Protein AF-A0AAD2CXH2-F1 (afdb_monomer)

Solvent-accessible surface area (backbone atoms only — not comparable to full-atom values): 15596 Å² total; per-residue (Å²): 134,89,80,90,80,93,87,84,90,85,92,81,93,78,91,75,91,73,92,70,92,71,84,73,77,78,73,70,81,70,73,89,67,61,40,82,38,56,30,35,89,41,87,88,40,70,71,40,73,61,42,70,45,84,50,98,94,41,78,39,42,31,52,58,51,52,74,41,92,40,72,35,43,69,86,52,33,59,59,47,21,52,47,20,37,73,51,21,41,17,74,57,70,79,74,64,102,57,74,29,48,32,26,73,88,68,56,80,74,57,85,87,34,54,27,35,33,82,95,39,44,33,72,56,50,37,53,52,32,42,67,47,55,70,92,49,26,70,58,38,16,56,43,58,11,38,54,26,69,32,90,45,78,83,60,89,86,61,49,61,45,47,58,93,70,40,47,70,44,33,46,47,74,43,80,40,100,83,77,44,80,42,26,36,38,55,49,31,49,50,28,59,69,38,75,73,94,61,26,41,67,56,46,23,72,72,40,21,83,78,39,30,45,76,58,75,74,75,70,78,76,75,82,76,70,83,64,89,77,79,92,78,88,73,88,83,89,84,88,87,92,85,84,87,85,90,85,132

Radius of gyration: 37.06 Å; Cα contacts (8 Å, |Δi|>4): 304; chains: 1; bounding box: 75×46×147 Å

Sequence (248 aa):
MMIAKQQTIVAALFATLFVAHASGNLLSAEPEGYIDCPLCANETFGVYTYGTFIADSGVVSCQEAFDTDIRLPPENCTAWQSRGEDVCRCAAEPPENHDCKLCDDGGSLPEGALAAIPGTFCAQLQVDATRDFQDRCPIWQQTMGNYCGCNNTYDASICRICTEGYKFDPAKVVDGLDNSTISCGRLEFSANLASGDFGCREYQFIFESQCCEKIEEALPDISGTTGASVMMIGSVVVAAFGVLNMLL

Secondary structure (DSSP, 8-state):
-----------------------------PPTT-EE--SSS-TTSPPPS--EEEETTEEEEHHHHHHS--EE-HHHHHHHHHHHHHHH-TT--PPPS----SSTT-PPPPTT-B-SSTT-BHHHHHHHHHHS-GGGHHHHIIIIIHHTT--PPPPTTS--SSPTTEEE-TT-EEE-TTS-EEEHHHHHHHHHH--SSS-HHHHHHHHHHHHEEE-------GGGG--------------------S--

Foldseek 3Di:
DDDDDDDDDDDDDDDDDDPDPDPPPPPPPPPPFKDFQALAPDPVADWDQFFWDQDPVGIHTLVRSRVDRDIDGPVCSVVSNVCSCLGGVNPDDPQDVFQLALAPVPDDQDPQQDQLAPPHRLVVLSVVLRVPGNVCSLLSNQQRSVSSVHPHDDDPLQQDLEDPQWDFRQNQWDQDPVRDIGGNSVLSSVLRVDDDPSHSVVSSVVCHVPGIDGPPPPPPPPVPPPPPDDPDDDDDDDDDDDDDDDDD

pLDDT: mean 74.65, std 18.32, range [34.97, 97.19]

Structure (mmCIF, N/CA/C/O backbone):
data_AF-A0AAD2CXH2-F1
#
_entry.id   AF-A0AAD2CXH2-F1
#
loop_
_atom_site.group_PDB
_atom_site.id
_atom_site.type_symbol
_atom_site.label_atom_id
_atom_site.label_alt_id
_atom_site.label_comp_id
_atom_site.label_asym_id
_atom_site.label_entity_id
_atom_site.label_seq_id
_atom_site.pdbx_PDB_ins_code
_atom_site.Cartn_x
_atom_site.Cartn_y
_atom_site.Cartn_z
_atom_site.occupancy
_atom_site.B_iso_or_equiv
_atom_site.auth_seq_id
_atom_site.auth_comp_id
_atom_site.auth_asym_id
_atom_site.auth_atom_id
_atom_site.pdbx_PDB_model_num
ATOM 1 N N . MET A 1 1 ? 2.274 -17.347 -92.533 1.00 37.25 1 MET A N 1
ATOM 2 C CA . MET A 1 1 ? 3.015 -17.419 -93.811 1.00 37.25 1 MET A CA 1
ATOM 3 C C . MET A 1 1 ? 4.341 -16.705 -93.563 1.00 37.25 1 MET A C 1
ATOM 5 O O . MET A 1 1 ? 4.297 -15.533 -93.232 1.00 37.25 1 MET A O 1
ATOM 9 N N . MET A 1 2 ? 5.401 -17.457 -93.227 1.00 34.97 2 MET A N 1
ATOM 10 C CA . MET A 1 2 ? 6.566 -17.714 -94.107 1.00 34.97 2 MET A CA 1
ATOM 11 C C . MET A 1 2 ? 7.238 -16.397 -94.566 1.00 34.97 2 MET A C 1
ATOM 13 O O . MET A 1 2 ? 6.550 -15.588 -95.162 1.00 34.97 2 MET A O 1
ATOM 17 N N . ILE A 1 3 ? 8.529 -16.084 -94.392 1.00 38.56 3 ILE A N 1
ATOM 18 C CA . ILE A 1 3 ? 9.772 -16.865 -94.246 1.00 38.56 3 ILE A CA 1
ATOM 19 C C . ILE A 1 3 ? 10.921 -15.858 -93.950 1.00 38.56 3 ILE A C 1
ATOM 21 O O . ILE A 1 3 ? 10.963 -14.831 -94.614 1.00 38.56 3 ILE A O 1
ATOM 25 N N . ALA A 1 4 ? 11.845 -16.227 -93.039 1.00 43.38 4 ALA A N 1
ATOM 26 C CA . ALA A 1 4 ? 13.320 -16.014 -93.018 1.00 43.38 4 ALA A CA 1
ATOM 27 C C . ALA A 1 4 ? 13.926 -14.583 -93.124 1.00 43.38 4 ALA A C 1
ATOM 29 O O . ALA A 1 4 ? 13.265 -13.655 -93.547 1.00 43.38 4 ALA A O 1
ATOM 30 N N . LYS A 1 5 ? 15.192 -14.267 -92.791 1.00 43.28 5 LYS A N 1
ATOM 31 C CA . LYS A 1 5 ? 16.490 -14.973 -92.620 1.00 43.28 5 LYS A CA 1
ATOM 32 C C . LYS A 1 5 ? 17.427 -13.933 -91.935 1.00 43.28 5 LYS A C 1
ATOM 34 O O . LYS A 1 5 ? 17.400 -12.780 -92.337 1.00 43.28 5 LYS A O 1
ATOM 39 N N . GLN A 1 6 ? 18.049 -14.181 -90.780 1.00 49.09 6 GLN A N 1
ATOM 40 C CA . GLN A 1 6 ? 19.412 -14.715 -90.571 1.00 49.09 6 GLN A CA 1
ATOM 41 C C . GLN A 1 6 ? 20.583 -13.885 -91.163 1.00 49.09 6 GLN A C 1
ATOM 43 O O . GLN A 1 6 ? 20.722 -13.841 -92.379 1.00 49.09 6 GLN A O 1
ATOM 48 N N . GLN A 1 7 ? 21.453 -13.337 -90.293 1.00 49.25 7 GLN A N 1
ATOM 49 C CA . GLN A 1 7 ? 22.935 -13.215 -90.389 1.00 49.25 7 GLN A CA 1
ATOM 50 C C . GLN A 1 7 ? 23.438 -12.555 -89.071 1.00 49.25 7 GLN A C 1
ATOM 52 O O . GLN A 1 7 ? 22.903 -11.513 -88.720 1.00 49.25 7 GLN A O 1
ATOM 57 N N . THR A 1 8 ? 24.270 -13.085 -88.158 1.00 43.94 8 THR A N 1
ATOM 58 C CA . THR A 1 8 ? 25.514 -13.897 -88.131 1.00 43.94 8 THR A CA 1
ATOM 59 C C . THR A 1 8 ? 26.791 -13.038 -87.939 1.00 43.94 8 THR A C 1
ATOM 61 O O . THR A 1 8 ? 27.295 -12.516 -88.921 1.00 43.94 8 THR A O 1
ATOM 64 N N . ILE A 1 9 ? 27.319 -13.034 -86.689 1.00 42.09 9 ILE A N 1
ATOM 65 C CA . ILE A 1 9 ? 28.748 -13.044 -86.226 1.00 42.09 9 ILE A CA 1
ATOM 66 C C . ILE A 1 9 ? 29.573 -11.744 -86.475 1.00 42.09 9 ILE A C 1
ATOM 68 O O . ILE A 1 9 ? 29.439 -11.131 -87.520 1.00 42.09 9 ILE A O 1
ATOM 72 N N . VAL A 1 10 ? 30.343 -11.163 -85.529 1.00 39.66 10 VAL A N 1
ATOM 73 C CA . VAL A 1 10 ? 31.718 -11.487 -85.033 1.00 39.66 10 VAL A CA 1
ATOM 74 C C . VAL A 1 10 ? 31.973 -10.629 -83.763 1.00 39.66 10 VAL A C 1
ATOM 76 O O . VAL A 1 10 ? 31.775 -9.422 -83.800 1.00 39.66 10 VAL A O 1
ATOM 79 N N . ALA A 1 11 ? 32.146 -11.203 -82.567 1.00 39.34 11 ALA A N 1
ATOM 80 C CA . ALA A 1 11 ? 33.406 -11.493 -81.847 1.00 39.34 11 ALA A CA 1
ATOM 81 C C . ALA A 1 11 ? 34.368 -10.308 -81.556 1.00 39.34 11 ALA A C 1
ATOM 83 O O . ALA A 1 11 ? 35.088 -9.854 -82.436 1.00 39.34 11 ALA A O 1
ATOM 84 N N . ALA A 1 12 ? 34.462 -9.922 -80.277 1.00 38.91 12 ALA A N 1
ATOM 85 C CA . ALA A 1 12 ? 35.676 -9.440 -79.593 1.00 38.91 12 ALA A CA 1
ATOM 86 C C . ALA A 1 12 ? 35.402 -9.533 -78.071 1.00 38.91 12 ALA A C 1
ATOM 88 O O . ALA A 1 12 ? 34.605 -8.769 -77.542 1.00 38.91 12 ALA A O 1
ATOM 89 N N . LEU A 1 13 ? 35.759 -10.615 -77.372 1.00 41.69 13 LEU A N 1
ATOM 90 C CA . LEU A 1 13 ? 37.071 -10.843 -76.749 1.00 41.69 13 LEU A CA 1
ATOM 91 C C . LEU A 1 13 ? 37.573 -9.623 -75.958 1.00 41.69 13 LEU A C 1
ATOM 93 O O . LEU A 1 13 ? 38.413 -8.877 -76.440 1.00 41.69 13 LEU A O 1
ATOM 97 N N . PHE A 1 14 ? 37.103 -9.476 -74.718 1.00 38.06 14 PHE A N 1
ATOM 98 C CA . PHE A 1 14 ? 37.946 -8.986 -73.630 1.00 38.06 14 PHE A CA 1
ATOM 99 C C . PHE A 1 14 ? 37.704 -9.842 -72.393 1.00 38.06 14 PHE A C 1
ATOM 101 O O . PHE A 1 14 ? 36.643 -9.828 -71.773 1.00 38.06 14 PHE A O 1
ATOM 108 N N . ALA A 1 15 ? 38.716 -10.649 -72.101 1.00 44.94 15 ALA A N 1
ATOM 109 C CA . ALA A 1 15 ? 38.884 -11.318 -70.836 1.00 44.94 15 ALA A CA 1
ATOM 110 C C . ALA A 1 15 ? 39.233 -10.268 -69.779 1.00 44.94 15 ALA A C 1
ATOM 112 O O . ALA A 1 15 ? 40.270 -9.618 -69.878 1.00 44.94 15 ALA A O 1
ATOM 113 N N . THR A 1 16 ? 38.413 -10.164 -68.741 1.00 43.72 16 THR A N 1
ATOM 114 C CA . THR A 1 16 ? 38.860 -9.675 -67.438 1.00 43.72 16 THR A CA 1
ATOM 115 C C . THR A 1 16 ? 38.224 -10.533 -66.361 1.00 43.72 16 THR A C 1
ATOM 117 O O . THR A 1 16 ? 37.057 -10.420 -66.003 1.00 43.72 16 THR A O 1
ATOM 120 N N . LEU A 1 17 ? 39.057 -11.450 -65.890 1.00 42.81 17 LEU A N 1
ATOM 121 C CA . LEU A 1 17 ? 38.901 -12.221 -64.679 1.00 42.81 17 LEU A CA 1
ATOM 122 C C . LEU A 1 17 ? 38.940 -11.241 -63.491 1.00 42.81 17 LEU A C 1
ATOM 124 O O . LEU A 1 17 ? 39.999 -10.708 -63.177 1.00 42.81 17 LEU A O 1
ATOM 128 N N . PHE A 1 18 ? 37.807 -11.003 -62.835 1.00 37.03 18 PHE A N 1
ATOM 129 C CA . PHE A 1 18 ? 37.776 -10.501 -61.461 1.00 37.03 18 PHE A CA 1
ATOM 130 C C . PHE A 1 18 ? 36.817 -11.374 -60.659 1.00 37.03 18 PHE A C 1
ATOM 132 O O . PHE A 1 18 ? 35.600 -11.219 -60.697 1.00 37.03 18 PHE A O 1
ATOM 139 N N . VAL A 1 19 ? 37.399 -12.330 -59.939 1.00 45.94 19 VAL A N 1
ATOM 140 C CA . VAL A 1 19 ? 36.751 -12.972 -58.801 1.00 45.94 19 VAL A CA 1
ATOM 141 C C . VAL A 1 19 ? 36.788 -11.949 -57.671 1.00 45.94 19 VAL A C 1
ATOM 143 O O . VAL A 1 19 ? 37.805 -11.795 -57.003 1.00 45.94 19 VAL A O 1
ATOM 146 N N . ALA A 1 20 ? 35.688 -11.229 -57.480 1.00 37.25 20 ALA A N 1
ATO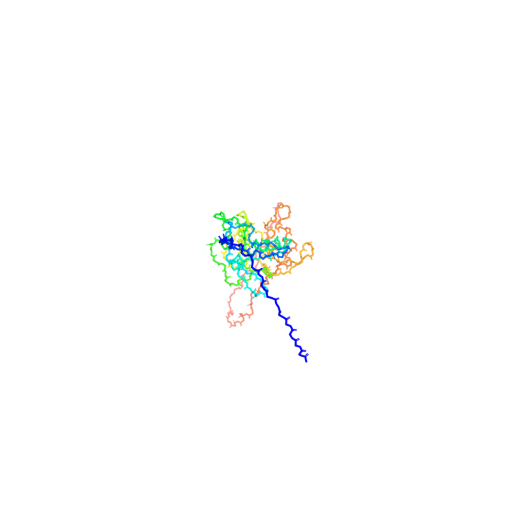M 147 C CA . ALA A 1 20 ? 35.405 -10.541 -56.231 1.00 37.25 20 ALA A CA 1
ATOM 148 C C . ALA A 1 20 ? 34.239 -11.276 -55.569 1.00 37.25 20 ALA A C 1
ATOM 150 O O . ALA A 1 20 ? 33.105 -11.224 -56.041 1.00 37.25 20 ALA A O 1
ATOM 151 N N . HIS A 1 21 ? 34.536 -11.993 -54.485 1.00 44.22 21 HIS A N 1
ATOM 152 C CA . HIS A 1 21 ? 33.530 -12.377 -53.503 1.00 44.22 21 HIS A CA 1
ATOM 153 C C . HIS A 1 21 ? 33.026 -11.088 -52.850 1.00 44.22 21 HIS A C 1
ATOM 155 O O . HIS A 1 21 ? 33.589 -10.619 -51.867 1.00 44.22 21 HIS A O 1
ATOM 161 N N . ALA A 1 22 ? 31.997 -10.486 -53.437 1.00 38.00 22 ALA A N 1
ATOM 162 C CA . ALA A 1 22 ? 31.179 -9.505 -52.755 1.00 38.00 22 ALA A CA 1
ATOM 163 C C . ALA A 1 22 ? 29.966 -10.254 -52.209 1.00 38.00 22 ALA A C 1
ATOM 165 O O . ALA A 1 22 ? 28.967 -10.450 -52.900 1.00 38.00 22 ALA A O 1
ATOM 166 N N . SER A 1 23 ? 30.088 -10.703 -50.961 1.00 48.16 23 SER A N 1
ATOM 167 C CA . SER A 1 23 ? 28.959 -10.987 -50.081 1.00 48.16 23 SER A CA 1
ATOM 168 C C . SER A 1 23 ? 28.195 -9.676 -49.903 1.00 48.16 23 SER A C 1
ATOM 170 O O . SER A 1 23 ? 28.420 -8.922 -48.960 1.00 48.16 23 SER A O 1
ATOM 172 N N . GLY A 1 24 ? 27.373 -9.342 -50.895 1.00 41.50 24 GLY A N 1
ATOM 173 C CA . GLY A 1 24 ? 26.447 -8.231 -50.829 1.00 41.50 24 GLY A CA 1
ATOM 174 C C . GLY A 1 24 ? 25.389 -8.583 -49.803 1.00 41.50 24 GLY A C 1
ATOM 175 O O . GLY A 1 24 ? 24.396 -9.225 -50.138 1.00 41.50 24 GLY A O 1
ATOM 176 N N . ASN A 1 25 ? 25.624 -8.177 -48.556 1.00 45.66 25 ASN A N 1
ATOM 177 C CA . ASN A 1 25 ? 24.559 -7.963 -47.595 1.00 45.66 25 ASN A CA 1
ATOM 178 C C . ASN A 1 25 ? 23.572 -6.999 -48.257 1.00 45.66 25 ASN A C 1
ATOM 180 O O . ASN A 1 25 ? 23.812 -5.793 -48.329 1.00 45.66 25 ASN A O 1
ATOM 184 N N . LEU A 1 26 ? 22.486 -7.554 -48.792 1.00 42.53 26 LEU A N 1
ATOM 185 C CA . LEU A 1 26 ? 21.241 -6.838 -49.011 1.00 42.53 26 LEU A CA 1
ATOM 186 C C . LEU A 1 26 ? 20.789 -6.358 -47.629 1.00 42.53 26 LEU A C 1
ATOM 188 O O . LEU A 1 26 ? 20.044 -7.043 -46.936 1.00 42.53 26 LEU A O 1
ATOM 192 N N . LEU A 1 27 ? 21.305 -5.201 -47.208 1.00 44.78 27 LEU A N 1
ATOM 193 C CA . LEU A 1 27 ? 20.676 -4.379 -46.187 1.00 44.78 27 LEU A CA 1
ATOM 194 C C . LEU A 1 27 ? 19.304 -4.032 -46.755 1.00 44.78 27 LEU A C 1
ATOM 196 O O . LEU A 1 27 ? 19.169 -3.156 -47.610 1.00 44.78 27 LEU A O 1
ATOM 200 N N . SER A 1 28 ? 18.311 -4.828 -46.359 1.00 55.59 28 SER A N 1
ATOM 201 C CA . SER A 1 28 ? 16.906 -4.506 -46.537 1.00 55.59 28 SER A CA 1
ATOM 202 C C . SER A 1 28 ? 16.727 -3.092 -46.008 1.00 55.59 28 SER A C 1
ATOM 204 O O . SER A 1 28 ? 17.017 -2.852 -44.839 1.00 55.59 28 SER A O 1
ATOM 206 N N . ALA A 1 29 ? 16.344 -2.158 -46.880 1.00 55.38 29 ALA A N 1
ATOM 207 C CA . ALA A 1 29 ? 16.046 -0.791 -46.486 1.00 55.38 29 ALA A CA 1
ATOM 208 C C . ALA A 1 29 ? 14.996 -0.855 -45.372 1.00 55.38 29 ALA A C 1
ATOM 210 O O . ALA A 1 29 ? 13.867 -1.293 -45.605 1.00 55.38 29 ALA A O 1
ATOM 211 N N . GLU A 1 30 ? 15.414 -0.539 -44.149 1.00 55.53 30 GLU A N 1
ATOM 212 C CA . GLU A 1 30 ? 14.524 -0.551 -43.002 1.00 55.53 30 GLU A CA 1
ATOM 213 C C . GLU A 1 30 ? 13.457 0.528 -43.208 1.00 55.53 30 GLU A C 1
ATOM 215 O O . GLU A 1 30 ? 13.776 1.613 -43.703 1.00 55.53 30 GLU A O 1
ATOM 220 N N . PRO A 1 31 ? 12.185 0.241 -42.893 1.00 59.09 31 PRO A N 1
ATOM 221 C CA . PRO A 1 31 ? 11.138 1.245 -42.971 1.00 59.09 31 PRO A CA 1
ATOM 222 C C . PRO A 1 31 ? 11.513 2.418 -42.059 1.00 59.09 31 PRO A C 1
ATOM 224 O O . PRO A 1 31 ? 11.653 2.253 -40.848 1.00 59.09 31 PRO A O 1
ATOM 227 N N . GLU A 1 32 ? 11.713 3.593 -42.660 1.00 65.38 32 GLU A N 1
ATOM 228 C CA . GLU A 1 32 ? 12.030 4.828 -41.945 1.00 65.38 32 GLU A CA 1
ATOM 229 C C . GLU A 1 32 ? 10.987 5.061 -40.838 1.00 65.38 32 GLU A C 1
ATOM 231 O O . GLU A 1 32 ? 9.797 5.195 -41.123 1.00 65.38 32 GLU A O 1
ATOM 236 N N . GLY A 1 33 ? 11.426 5.085 -39.573 1.00 79.69 33 GLY A N 1
ATOM 237 C CA . GLY A 1 33 ? 10.596 5.532 -38.447 1.00 79.69 33 GLY A CA 1
ATOM 238 C C . GLY A 1 33 ? 10.413 4.578 -37.263 1.00 79.69 33 GLY A C 1
ATOM 239 O O . GLY A 1 33 ? 9.696 4.952 -36.343 1.00 79.69 33 GLY A O 1
ATOM 240 N N . TYR A 1 34 ? 11.041 3.397 -37.232 1.00 83.31 34 TYR A N 1
ATOM 241 C CA . TYR A 1 34 ? 10.986 2.495 -36.067 1.00 83.31 34 TYR A CA 1
ATOM 242 C C . TYR A 1 34 ? 12.369 2.304 -35.446 1.00 83.31 34 TYR A C 1
ATOM 244 O O . TYR A 1 34 ? 13.341 2.044 -36.159 1.00 83.31 34 TYR A O 1
ATOM 252 N N . ILE A 1 35 ? 12.443 2.404 -34.120 1.00 83.62 35 ILE A N 1
ATOM 253 C CA . ILE A 1 35 ? 13.655 2.155 -33.333 1.00 83.62 35 ILE A CA 1
ATOM 254 C C . ILE A 1 35 ? 13.463 0.923 -32.450 1.00 83.62 35 ILE A C 1
ATOM 256 O O . ILE A 1 35 ? 12.334 0.576 -32.097 1.00 83.62 35 ILE A O 1
ATOM 260 N N . ASP A 1 36 ? 14.566 0.265 -32.111 1.00 86.00 36 ASP A N 1
ATOM 261 C CA . ASP A 1 36 ? 14.560 -0.825 -31.139 1.00 86.00 36 ASP A CA 1
ATOM 262 C C . ASP A 1 36 ? 14.345 -0.235 -29.741 1.00 86.00 36 ASP A C 1
ATOM 264 O O . ASP A 1 36 ? 15.022 0.712 -29.332 1.00 86.00 36 ASP A O 1
ATOM 268 N N . CYS A 1 37 ? 13.356 -0.769 -29.034 1.00 82.88 37 CYS A N 1
ATOM 269 C CA . CYS A 1 37 ? 12.884 -0.273 -27.751 1.00 82.88 37 CYS A CA 1
ATOM 270 C C . CYS A 1 37 ? 13.022 -1.374 -26.706 1.00 82.88 37 CYS A C 1
ATOM 272 O O . CYS A 1 37 ? 12.053 -2.105 -26.470 1.00 82.88 37 CYS A O 1
ATOM 274 N N . PRO A 1 38 ? 14.199 -1.509 -26.067 1.00 84.81 38 PRO A N 1
ATOM 275 C CA . PRO A 1 38 ? 14.347 -2.472 -24.991 1.00 84.81 38 PRO A CA 1
ATOM 276 C C . PRO A 1 38 ? 13.350 -2.130 -23.884 1.00 84.81 38 PRO A C 1
ATOM 278 O O . PRO A 1 38 ? 13.108 -0.952 -23.595 1.00 84.81 38 PRO A O 1
ATOM 281 N N . LEU A 1 39 ? 12.761 -3.164 -23.275 1.00 82.62 39 LEU A N 1
ATOM 282 C CA . LEU A 1 39 ? 11.801 -3.000 -22.181 1.00 82.62 39 LEU A CA 1
ATOM 283 C C . LEU A 1 39 ? 12.408 -2.192 -21.028 1.00 82.62 39 LEU A C 1
ATOM 285 O O . LEU A 1 39 ? 11.732 -1.361 -20.426 1.00 82.62 39 LEU A O 1
ATOM 289 N N . CYS A 1 40 ? 13.696 -2.407 -20.766 1.00 80.56 40 CYS A N 1
ATOM 290 C CA . CYS A 1 40 ? 14.469 -1.631 -19.816 1.00 80.56 40 CYS A CA 1
ATOM 291 C C . CYS A 1 40 ? 15.380 -0.659 -20.564 1.00 80.56 40 CYS A C 1
ATOM 293 O O . CYS A 1 40 ? 16.182 -1.078 -21.394 1.00 80.56 40 CYS A O 1
ATOM 295 N N . ALA A 1 41 ? 15.311 0.634 -20.237 1.00 68.50 41 ALA A N 1
ATOM 296 C CA . ALA A 1 41 ? 16.183 1.647 -20.838 1.00 68.50 41 ALA A CA 1
ATOM 297 C C . ALA A 1 41 ? 17.678 1.427 -20.518 1.00 68.50 41 ALA A C 1
ATOM 299 O O . ALA A 1 41 ? 18.545 2.001 -21.176 1.00 68.50 41 ALA A O 1
ATOM 300 N N . ASN A 1 42 ? 17.983 0.602 -19.512 1.00 66.88 42 ASN A N 1
ATOM 301 C CA . ASN A 1 42 ? 19.335 0.279 -19.094 1.00 66.88 42 ASN A CA 1
ATOM 302 C C . ASN A 1 42 ? 19.532 -1.244 -18.977 1.00 66.88 42 ASN A C 1
ATOM 304 O O . ASN A 1 42 ? 19.075 -1.872 -18.027 1.00 66.88 42 ASN A O 1
ATOM 308 N N . GLU A 1 43 ? 20.270 -1.815 -19.930 1.00 56.53 43 GLU A N 1
ATOM 309 C CA . GLU A 1 43 ? 20.579 -3.252 -20.032 1.00 56.53 43 GLU A CA 1
ATOM 310 C C . GLU A 1 43 ? 21.420 -3.802 -18.863 1.00 56.53 43 GLU A C 1
ATOM 312 O O . GLU A 1 43 ? 21.601 -5.012 -18.742 1.00 56.53 43 GLU A O 1
ATOM 317 N N . THR A 1 44 ? 21.960 -2.936 -17.995 1.00 50.59 44 THR A N 1
ATOM 318 C CA . THR A 1 44 ? 22.753 -3.367 -16.829 1.00 50.59 44 THR A CA 1
ATOM 319 C C . THR A 1 44 ? 21.910 -3.784 -15.625 1.00 50.59 44 THR A C 1
ATOM 321 O O . THR A 1 44 ? 22.444 -4.420 -14.714 1.00 50.59 44 THR A O 1
ATOM 324 N N . PHE A 1 45 ? 20.610 -3.478 -15.615 1.00 54.59 45 PHE A N 1
ATOM 325 C CA . PHE A 1 45 ? 19.704 -3.859 -14.534 1.00 54.59 45 PHE A CA 1
ATOM 326 C C . PHE A 1 45 ? 18.909 -5.110 -14.922 1.00 54.59 45 PHE A C 1
ATOM 328 O O . PHE A 1 45 ? 18.273 -5.167 -15.972 1.00 54.59 45 PHE A O 1
ATOM 335 N N . GLY A 1 46 ? 18.996 -6.150 -14.088 1.00 56.94 46 GLY A N 1
ATOM 336 C CA . GLY A 1 46 ? 18.334 -7.428 -14.340 1.00 56.94 46 GLY A CA 1
ATOM 337 C C . GLY A 1 46 ? 16.810 -7.307 -14.314 1.00 56.94 46 GLY A C 1
ATOM 338 O O . GLY A 1 46 ? 16.245 -6.549 -13.530 1.00 56.94 46 GLY A O 1
ATOM 339 N N . VAL A 1 47 ? 16.140 -8.096 -15.151 1.00 57.81 47 VAL A N 1
ATOM 340 C CA . VAL A 1 47 ? 14.678 -8.188 -15.175 1.00 57.81 47 VAL A CA 1
ATOM 341 C C . VAL A 1 47 ? 14.206 -8.954 -13.952 1.00 57.81 47 VAL A C 1
ATOM 343 O O . VAL A 1 47 ? 14.584 -10.109 -13.744 1.00 57.81 47 VAL A O 1
ATOM 346 N N . TYR A 1 48 ? 13.331 -8.350 -13.156 1.00 61.84 48 TYR A N 1
ATOM 347 C CA . TYR A 1 48 ? 12.619 -9.112 -12.144 1.00 61.84 48 TYR A CA 1
ATOM 348 C C . TYR A 1 48 ? 11.530 -9.941 -12.835 1.00 61.84 48 TYR A C 1
ATOM 350 O O . TYR A 1 48 ? 10.672 -9.413 -13.535 1.00 61.84 48 TYR A O 1
ATOM 358 N N . THR A 1 49 ? 11.531 -11.260 -12.623 1.00 60.34 49 THR A N 1
ATOM 359 C CA . THR A 1 49 ? 10.571 -12.206 -13.234 1.00 60.34 49 THR A CA 1
ATOM 360 C C . THR A 1 49 ? 9.121 -12.029 -12.770 1.00 60.34 49 THR A C 1
ATOM 362 O O . THR A 1 49 ? 8.241 -12.779 -13.191 1.00 60.34 49 THR A O 1
ATOM 365 N N . TYR A 1 50 ? 8.852 -11.070 -11.886 1.00 59.97 50 TYR A N 1
ATOM 366 C CA . TYR A 1 50 ? 7.526 -10.810 -11.347 1.00 59.97 50 TYR A CA 1
ATOM 367 C C . TYR A 1 50 ? 6.843 -9.720 -12.167 1.00 59.97 50 TYR A C 1
ATOM 369 O O . TYR A 1 50 ? 7.278 -8.576 -12.152 1.00 59.97 50 TYR A O 1
ATOM 377 N N . GLY A 1 51 ? 5.764 -10.086 -12.857 1.00 65.19 51 GLY A N 1
ATOM 378 C CA . GLY A 1 51 ? 4.978 -9.180 -13.690 1.00 65.19 51 GLY A CA 1
ATOM 379 C C . GLY A 1 51 ? 4.615 -9.828 -15.022 1.00 65.19 51 GLY A C 1
ATOM 380 O O . GLY A 1 51 ? 5.332 -10.695 -15.529 1.00 65.19 51 GLY A O 1
ATOM 381 N N . THR A 1 52 ? 3.467 -9.440 -15.574 1.00 76.06 52 THR A N 1
ATOM 382 C CA . THR A 1 52 ? 3.034 -9.895 -16.898 1.00 76.06 52 THR A CA 1
ATOM 383 C C . THR A 1 52 ? 2.470 -8.736 -17.710 1.00 76.06 52 THR A C 1
ATOM 385 O O . THR A 1 52 ? 1.814 -7.844 -17.171 1.00 76.06 52 THR A O 1
ATOM 388 N N . PHE A 1 53 ? 2.720 -8.750 -19.015 1.00 73.69 53 PHE A N 1
ATOM 389 C CA . PHE A 1 53 ? 2.144 -7.819 -19.973 1.00 73.69 53 PHE A CA 1
ATOM 390 C C . PHE A 1 53 ? 1.000 -8.477 -20.715 1.00 73.69 53 PHE A C 1
ATOM 392 O O . PHE A 1 53 ? 1.072 -9.648 -21.063 1.00 73.69 53 PHE A O 1
ATOM 399 N N . ILE A 1 54 ? -0.021 -7.689 -21.031 1.00 72.38 54 ILE A N 1
ATOM 400 C CA . ILE A 1 54 ? -1.009 -8.064 -22.038 1.00 72.38 54 ILE A CA 1
ATOM 401 C C . ILE A 1 54 ? -0.492 -7.53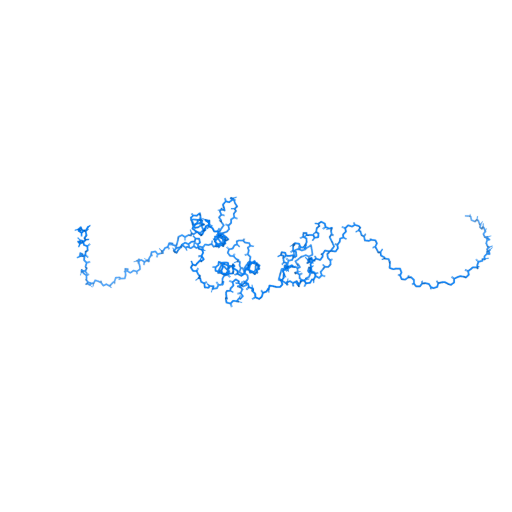2 -23.373 1.00 72.38 54 ILE A C 1
ATOM 403 O O . ILE A 1 54 ? -0.450 -6.316 -23.575 1.00 72.38 54 ILE A O 1
ATOM 407 N N . ALA A 1 55 ? -0.074 -8.446 -24.240 1.00 71.31 55 ALA A N 1
ATOM 408 C CA . ALA A 1 55 ? 0.278 -8.207 -25.630 1.00 71.31 55 ALA A CA 1
ATOM 409 C C . ALA A 1 55 ? -0.830 -8.745 -26.552 1.00 71.31 55 ALA A C 1
ATOM 411 O O . ALA A 1 55 ? -1.701 -9.507 -26.125 1.00 71.31 55 ALA A O 1
ATOM 412 N N . ASP A 1 56 ? -0.772 -8.401 -27.838 1.00 72.94 56 ASP A N 1
ATOM 413 C CA . ASP A 1 56 ? -1.723 -8.905 -28.842 1.00 72.94 56 ASP A CA 1
ATOM 414 C C . ASP A 1 56 ? -1.679 -10.440 -28.978 1.00 72.94 56 ASP A C 1
ATOM 416 O O . ASP A 1 56 ? -2.667 -11.071 -29.354 1.00 72.94 56 ASP A O 1
ATOM 420 N N . SER A 1 57 ? -0.539 -11.052 -28.639 1.00 75.94 57 SER A N 1
ATOM 421 C CA . SER A 1 57 ? -0.327 -12.503 -28.606 1.00 75.94 57 SER A CA 1
ATOM 422 C C . SER A 1 57 ? -0.823 -13.179 -27.321 1.00 75.94 57 SER A C 1
ATOM 424 O O . SER A 1 57 ? -0.841 -14.409 -27.256 1.00 75.94 57 SER A O 1
ATOM 426 N N . GLY A 1 58 ? -1.238 -12.408 -26.312 1.00 83.19 58 GLY A N 1
ATOM 427 C CA . GLY A 1 58 ? -1.671 -12.903 -25.009 1.00 83.19 58 GLY A CA 1
ATOM 428 C C . GLY A 1 58 ? -0.877 -12.307 -23.848 1.00 83.19 58 GLY A C 1
ATOM 429 O O . GLY A 1 58 ? -0.276 -11.241 -23.952 1.00 83.19 58 GLY A O 1
ATOM 430 N N . VAL A 1 59 ? -0.916 -12.992 -22.706 1.00 81.31 59 VAL A N 1
ATOM 431 C CA . VAL A 1 59 ? -0.190 -12.576 -21.504 1.00 81.31 59 VAL A CA 1
ATOM 432 C C . VAL A 1 59 ? 1.245 -13.103 -21.577 1.00 81.31 59 VAL A C 1
ATOM 434 O O . VAL A 1 59 ? 1.426 -14.312 -21.689 1.00 81.31 59 VAL A O 1
ATOM 437 N N . VAL A 1 60 ? 2.243 -12.221 -21.511 1.00 84.81 60 VAL A N 1
ATOM 438 C CA . VAL A 1 60 ? 3.678 -12.568 -21.538 1.00 84.81 60 VAL A CA 1
ATOM 439 C C . VAL A 1 60 ? 4.359 -12.150 -20.238 1.00 84.81 60 VAL A C 1
ATOM 441 O O . VAL A 1 60 ? 3.976 -11.150 -19.631 1.00 84.81 60 VAL A O 1
ATOM 444 N N . SER A 1 61 ? 5.353 -12.906 -19.783 1.00 84.00 61 SER A N 1
ATOM 445 C CA . SER A 1 61 ? 6.133 -12.565 -18.586 1.00 84.00 61 SER A CA 1
ATOM 446 C C . SER A 1 61 ? 7.084 -11.388 -18.825 1.00 84.00 61 SER A C 1
ATOM 448 O O . SER A 1 61 ? 7.427 -11.070 -19.963 1.00 84.00 61 SER A O 1
ATOM 450 N N . CYS A 1 62 ? 7.552 -10.754 -17.746 1.00 81.81 62 CYS A N 1
ATOM 451 C CA . CYS A 1 62 ? 8.596 -9.729 -17.824 1.00 81.81 62 CYS A CA 1
ATOM 452 C C . CYS A 1 62 ? 9.869 -10.211 -18.527 1.00 81.81 62 CYS A C 1
ATOM 454 O O . CYS A 1 62 ? 10.440 -9.472 -19.321 1.00 81.81 62 CYS A O 1
ATOM 456 N N . GLN A 1 63 ? 10.280 -11.457 -18.269 1.00 81.69 63 GLN A N 1
ATOM 457 C CA . GLN A 1 63 ? 11.454 -12.052 -18.904 1.00 81.69 63 GLN A CA 1
ATOM 458 C C . GLN A 1 63 ? 11.233 -12.234 -20.409 1.00 81.69 63 GLN A C 1
ATOM 460 O O . GLN A 1 63 ? 12.049 -11.784 -21.200 1.00 81.69 63 GLN A O 1
ATOM 465 N N . GLU A 1 64 ? 10.096 -12.806 -20.812 1.00 83.12 64 GLU A N 1
ATOM 466 C CA . GLU A 1 64 ? 9.766 -12.966 -22.234 1.00 83.12 64 GLU A CA 1
ATOM 467 C C . GLU A 1 64 ? 9.645 -11.616 -22.950 1.00 83.12 64 GLU A C 1
ATOM 469 O O . GLU A 1 64 ? 10.117 -11.476 -24.073 1.00 83.12 64 GLU A O 1
ATOM 474 N N . ALA A 1 65 ? 9.039 -10.610 -22.312 1.00 82.81 65 ALA A N 1
ATOM 475 C CA . ALA A 1 65 ? 8.912 -9.268 -22.876 1.00 82.81 65 ALA A CA 1
ATOM 476 C C . ALA A 1 65 ? 10.256 -8.534 -22.982 1.00 82.81 65 ALA A C 1
ATOM 478 O O . ALA A 1 65 ? 10.428 -7.727 -23.889 1.00 82.81 65 ALA A O 1
ATOM 479 N N . PHE A 1 66 ? 11.195 -8.808 -22.075 1.00 81.88 66 PHE A N 1
ATOM 480 C CA . PHE A 1 66 ? 12.556 -8.285 -22.149 1.00 81.88 66 PHE A CA 1
ATOM 481 C C . PHE A 1 66 ? 13.388 -8.981 -23.226 1.00 81.88 66 PHE A C 1
ATOM 483 O O . PHE A 1 66 ? 14.107 -8.314 -23.959 1.00 81.88 66 PHE A O 1
ATOM 490 N N . ASP A 1 67 ? 13.251 -10.303 -23.349 1.00 82.12 67 ASP A N 1
ATOM 491 C CA . ASP A 1 67 ? 13.940 -11.106 -24.365 1.00 82.12 67 ASP A CA 1
ATOM 492 C C . ASP A 1 67 ? 13.359 -10.890 -25.778 1.00 82.12 67 ASP A C 1
ATOM 494 O O . ASP A 1 67 ? 13.910 -11.379 -26.766 1.00 82.12 67 ASP A O 1
ATOM 498 N N . THR A 1 68 ? 12.229 -10.183 -25.889 1.00 83.69 68 THR A N 1
ATOM 499 C CA . THR A 1 68 ? 11.607 -9.846 -27.170 1.00 83.69 68 THR A CA 1
ATOM 500 C C . THR A 1 68 ? 12.134 -8.509 -27.684 1.00 83.69 68 THR A C 1
ATOM 502 O O . THR A 1 68 ? 11.859 -7.457 -27.107 1.00 83.69 68 THR A O 1
ATOM 505 N N . ASP A 1 69 ? 12.789 -8.534 -28.845 1.00 79.81 69 ASP A N 1
ATOM 506 C CA . ASP A 1 69 ? 13.161 -7.324 -29.581 1.00 79.81 69 ASP A CA 1
ATOM 507 C C . ASP A 1 69 ? 11.905 -6.613 -30.111 1.00 79.81 69 ASP A C 1
ATOM 509 O O . ASP A 1 69 ? 11.318 -6.991 -31.132 1.00 79.81 69 ASP A O 1
ATOM 513 N N . ILE A 1 70 ? 11.462 -5.576 -29.399 1.00 83.31 70 ILE A N 1
ATOM 514 C CA . ILE A 1 70 ? 10.295 -4.773 -29.770 1.00 83.31 70 ILE A CA 1
ATOM 515 C C . ILE A 1 70 ? 10.746 -3.516 -30.512 1.00 83.31 70 ILE A C 1
ATOM 517 O O . ILE A 1 70 ? 11.527 -2.714 -30.004 1.00 83.31 70 ILE A O 1
ATOM 521 N N . ARG A 1 71 ? 10.200 -3.321 -31.717 1.00 86.44 71 ARG A N 1
ATOM 522 C CA . ARG A 1 71 ? 10.438 -2.134 -32.547 1.00 86.44 71 ARG A CA 1
ATOM 523 C C . ARG A 1 71 ? 9.218 -1.230 -32.530 1.00 86.44 71 ARG A C 1
ATOM 525 O O . ARG A 1 71 ? 8.137 -1.648 -32.944 1.00 86.44 71 ARG A O 1
ATOM 532 N N . LEU A 1 72 ? 9.383 0.010 -32.079 1.00 85.12 72 LEU A N 1
ATOM 533 C CA . LEU A 1 72 ? 8.295 0.984 -31.947 1.00 85.12 72 LEU A CA 1
ATOM 534 C C . LEU A 1 72 ? 8.685 2.330 -32.571 1.00 85.12 72 LEU A C 1
ATOM 536 O O . LEU A 1 72 ? 9.874 2.614 -32.738 1.00 85.12 72 LEU A O 1
ATOM 540 N N . PRO A 1 73 ? 7.703 3.188 -32.900 1.00 87.94 73 PRO A N 1
ATOM 541 C CA . PRO A 1 73 ? 7.975 4.593 -33.164 1.00 87.94 73 PRO A CA 1
ATOM 542 C C . PRO A 1 73 ? 8.677 5.241 -31.955 1.00 87.94 73 PRO A C 1
ATOM 544 O O . PRO A 1 73 ? 8.331 4.899 -30.815 1.00 87.94 73 PRO A O 1
ATOM 547 N N . PRO A 1 74 ? 9.625 6.175 -32.158 1.00 82.75 74 PRO A N 1
ATOM 548 C CA . PRO A 1 74 ? 10.382 6.805 -31.076 1.00 82.75 74 PRO A CA 1
ATOM 549 C C . PRO A 1 74 ? 9.517 7.369 -29.942 1.00 82.75 74 PRO A C 1
ATOM 551 O O . PRO A 1 74 ? 9.846 7.208 -28.770 1.00 82.75 74 PRO A O 1
ATOM 554 N N . GLU A 1 75 ? 8.376 7.969 -30.275 1.00 80.06 75 GLU A N 1
ATOM 555 C CA . GLU A 1 75 ? 7.418 8.536 -29.323 1.00 80.06 75 GLU A CA 1
ATOM 556 C C . GLU A 1 75 ? 6.759 7.496 -28.402 1.00 80.06 75 GLU A C 1
ATOM 558 O O . GLU A 1 75 ? 6.352 7.827 -27.289 1.00 80.06 75 GLU A O 1
ATOM 563 N N . ASN A 1 76 ? 6.689 6.234 -28.828 1.00 82.44 76 ASN A N 1
ATOM 564 C CA . ASN A 1 76 ? 6.095 5.142 -28.056 1.00 82.44 76 ASN A CA 1
ATOM 565 C C . ASN A 1 76 ? 7.136 4.379 -27.228 1.00 82.44 76 ASN A C 1
ATOM 567 O O . ASN A 1 76 ? 6.773 3.647 -26.307 1.00 82.44 76 ASN A O 1
ATOM 571 N N . CYS A 1 77 ? 8.422 4.566 -27.530 1.00 80.38 77 CYS A N 1
ATOM 572 C CA . CYS A 1 77 ? 9.529 3.903 -26.851 1.00 80.38 77 CYS A CA 1
ATOM 573 C C . CYS A 1 77 ? 9.586 4.277 -25.365 1.00 80.38 77 CYS A C 1
ATOM 575 O O . CYS A 1 77 ? 9.700 3.410 -24.504 1.00 80.38 77 CYS A O 1
ATOM 577 N N . THR A 1 78 ? 9.406 5.565 -25.052 1.00 77.56 78 THR A N 1
ATOM 578 C CA . THR A 1 78 ? 9.380 6.056 -23.668 1.00 77.56 78 THR A CA 1
ATOM 579 C C . THR A 1 78 ? 8.219 5.457 -22.880 1.00 77.56 78 THR A C 1
ATOM 581 O O . THR A 1 78 ? 8.415 5.008 -21.760 1.00 77.56 78 THR A O 1
ATOM 584 N N . ALA A 1 79 ? 7.021 5.385 -23.467 1.00 77.38 79 ALA A N 1
ATOM 585 C CA . ALA A 1 79 ? 5.864 4.788 -22.800 1.00 77.38 79 ALA A CA 1
ATOM 586 C C . ALA A 1 79 ? 6.058 3.284 -22.544 1.00 77.38 79 ALA A C 1
ATOM 588 O O . ALA A 1 79 ? 5.655 2.774 -21.499 1.00 77.38 79 ALA A O 1
ATOM 589 N N . TRP A 1 80 ? 6.692 2.579 -23.485 1.00 82.94 80 TRP A N 1
ATOM 590 C CA . TRP A 1 80 ? 7.065 1.176 -23.321 1.00 82.94 80 TRP A CA 1
ATOM 591 C C . TRP A 1 80 ? 8.070 0.980 -22.181 1.00 82.94 80 TRP A C 1
ATOM 593 O O . TRP A 1 80 ? 7.849 0.141 -21.311 1.00 82.94 80 TRP A O 1
ATOM 603 N N . GLN A 1 81 ? 9.114 1.807 -22.134 1.00 78.88 81 GLN A N 1
ATOM 604 C CA . GLN A 1 81 ? 10.139 1.764 -21.092 1.00 78.88 81 GLN A CA 1
ATOM 605 C C . GLN A 1 81 ? 9.591 2.131 -19.715 1.00 78.88 81 GLN A C 1
ATOM 607 O O . GLN A 1 81 ? 9.852 1.406 -18.762 1.00 78.88 81 GLN A O 1
ATOM 612 N N . SER A 1 82 ? 8.749 3.164 -19.603 1.00 73.75 82 SER A N 1
ATOM 613 C CA . SER A 1 82 ? 8.059 3.483 -18.345 1.00 73.75 82 SER A CA 1
ATOM 614 C C . SER A 1 82 ? 7.203 2.313 -17.868 1.00 73.75 82 SER A C 1
ATOM 616 O O . SER A 1 82 ? 7.181 1.993 -16.687 1.00 73.75 82 SER A O 1
ATOM 618 N N . ARG A 1 83 ? 6.561 1.589 -18.792 1.00 77.06 83 ARG A N 1
ATOM 619 C CA . ARG A 1 83 ? 5.819 0.376 -18.442 1.00 77.06 83 ARG A CA 1
ATOM 620 C C . ARG A 1 83 ? 6.741 -0.760 -17.989 1.00 77.06 83 ARG A C 1
ATOM 622 O O . ARG A 1 83 ? 6.360 -1.515 -17.103 1.00 77.06 83 ARG A O 1
ATOM 629 N N . GLY A 1 84 ? 7.927 -0.901 -18.576 1.00 78.12 84 GLY A N 1
ATOM 630 C CA . GLY A 1 84 ? 8.953 -1.842 -18.119 1.00 78.12 84 GLY A CA 1
ATOM 631 C C . GLY A 1 84 ? 9.513 -1.491 -16.742 1.00 78.12 84 GLY A C 1
ATOM 632 O O . GLY A 1 84 ? 9.707 -2.374 -15.909 1.00 78.12 84 GLY A O 1
ATOM 633 N N . GLU A 1 85 ? 9.701 -0.208 -16.460 1.00 76.31 85 GLU A N 1
ATOM 634 C CA . GLU A 1 85 ? 10.064 0.299 -15.137 1.00 76.31 85 GLU A CA 1
ATOM 635 C C . GLU A 1 85 ? 8.963 0.011 -14.109 1.00 76.31 85 GLU A C 1
ATOM 637 O O . GLU A 1 85 ? 9.256 -0.530 -13.044 1.00 76.31 85 GLU A O 1
ATOM 642 N N . ASP A 1 86 ? 7.700 0.261 -14.456 1.00 72.56 86 ASP A N 1
ATOM 643 C CA . ASP A 1 86 ? 6.557 0.071 -13.561 1.00 72.56 86 ASP A CA 1
ATOM 644 C C . ASP A 1 86 ? 6.231 -1.409 -13.306 1.00 72.56 86 ASP A C 1
ATOM 646 O O . ASP A 1 86 ? 5.982 -1.818 -12.171 1.00 72.56 86 ASP A O 1
ATOM 650 N N . VAL A 1 87 ? 6.204 -2.223 -14.366 1.00 76.06 87 VAL A N 1
ATOM 651 C CA . VAL A 1 87 ? 5.743 -3.621 -14.310 1.00 76.06 87 VAL A CA 1
ATOM 652 C C . VAL A 1 87 ? 6.891 -4.578 -14.003 1.00 76.06 87 VAL A C 1
ATOM 654 O O . VAL A 1 87 ? 6.696 -5.525 -13.247 1.00 76.06 87 VAL A O 1
ATOM 657 N N . CYS A 1 88 ? 8.077 -4.337 -14.566 1.00 75.31 88 CYS A N 1
ATOM 658 C CA . CYS A 1 88 ? 9.215 -5.264 -14.512 1.00 75.31 88 CYS A CA 1
ATOM 659 C C . CYS A 1 88 ? 10.430 -4.726 -13.759 1.00 75.31 88 CYS A C 1
ATOM 661 O O . CYS A 1 88 ? 11.437 -5.426 -13.644 1.00 75.31 88 CYS A O 1
ATOM 663 N N . ARG A 1 89 ? 10.328 -3.507 -13.214 1.00 70.94 89 ARG A N 1
ATOM 664 C CA . ARG A 1 89 ? 11.350 -2.866 -12.377 1.00 70.94 89 ARG A CA 1
ATOM 665 C C . ARG A 1 89 ? 12.710 -2.704 -13.047 1.00 70.94 89 ARG A C 1
ATOM 667 O O . ARG A 1 89 ? 13.749 -2.792 -12.402 1.00 70.94 89 ARG A O 1
ATOM 674 N N . CYS A 1 90 ? 12.681 -2.392 -14.334 1.00 71.06 90 CYS A N 1
ATOM 675 C CA . CYS A 1 90 ? 13.835 -2.203 -15.206 1.00 71.06 90 CYS A CA 1
ATOM 676 C C . CYS A 1 90 ? 14.915 -1.194 -14.759 1.00 71.06 90 CYS A C 1
ATOM 678 O O . CYS A 1 90 ? 16.007 -1.203 -15.320 1.00 71.06 90 CYS A O 1
ATOM 680 N N . ALA A 1 91 ? 14.623 -0.302 -13.810 1.00 55.50 91 ALA A N 1
ATOM 681 C CA . ALA A 1 91 ? 15.523 0.777 -13.387 1.00 55.50 91 ALA A CA 1
ATOM 682 C C . ALA A 1 91 ? 15.764 0.823 -11.869 1.00 55.50 91 ALA A C 1
ATOM 684 O O . ALA A 1 91 ? 16.342 1.787 -11.368 1.00 55.50 91 ALA A O 1
ATOM 685 N N . ALA A 1 92 ? 15.321 -0.190 -11.118 1.00 56.84 92 ALA A N 1
ATOM 686 C CA . ALA A 1 92 ? 15.642 -0.253 -9.702 1.00 56.84 92 ALA A CA 1
ATOM 687 C C . ALA A 1 92 ? 17.107 -0.686 -9.554 1.00 56.84 92 ALA A C 1
ATOM 689 O O . ALA A 1 92 ? 17.460 -1.812 -9.915 1.00 56.84 92 ALA A O 1
ATOM 690 N N . GLU A 1 93 ? 17.959 0.196 -9.013 1.00 52.72 93 GLU A N 1
ATOM 691 C CA . GLU A 1 93 ? 19.204 -0.249 -8.382 1.00 52.72 93 GLU A CA 1
ATOM 692 C C . GLU A 1 93 ? 18.862 -1.455 -7.494 1.00 52.72 93 GLU A C 1
ATOM 694 O O . GLU A 1 93 ? 17.829 -1.406 -6.811 1.00 52.72 93 GLU A O 1
ATOM 699 N N . PRO A 1 94 ? 19.639 -2.560 -7.540 1.00 50.31 94 PRO A N 1
ATOM 700 C CA . PRO A 1 94 ? 19.360 -3.706 -6.686 1.00 50.31 94 PRO A CA 1
ATOM 701 C C . PRO A 1 94 ? 19.241 -3.157 -5.269 1.00 50.31 94 PRO A C 1
ATOM 703 O O . PRO A 1 94 ? 20.176 -2.468 -4.850 1.00 50.31 94 PRO A O 1
ATOM 706 N N . PRO A 1 95 ? 18.101 -3.362 -4.581 1.00 49.25 95 PRO A N 1
ATOM 707 C CA . PRO A 1 95 ? 17.890 -2.735 -3.295 1.00 49.25 95 PRO A CA 1
ATOM 708 C C . PRO A 1 95 ? 19.105 -3.076 -2.440 1.00 49.25 95 PRO A C 1
ATOM 710 O O . PRO A 1 95 ? 19.434 -4.253 -2.249 1.00 49.25 95 PRO A O 1
ATOM 713 N N . GLU A 1 96 ? 19.823 -2.047 -1.970 1.00 51.41 96 GLU A N 1
ATOM 714 C CA . GLU A 1 96 ? 20.728 -2.236 -0.840 1.00 51.41 96 GLU A CA 1
ATOM 715 C C . GLU A 1 96 ? 19.952 -3.011 0.223 1.00 51.41 96 GLU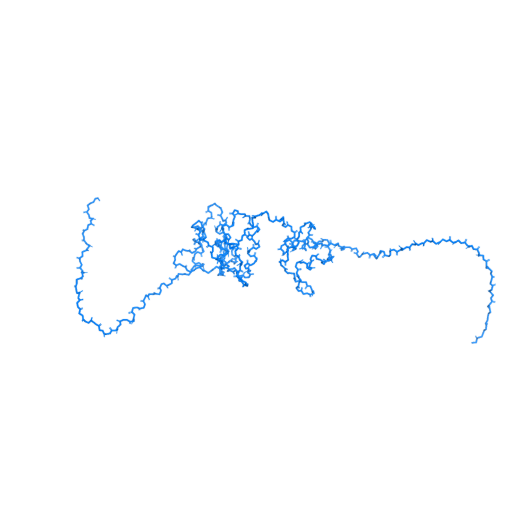 A C 1
ATOM 717 O O . GLU A 1 96 ? 18.741 -2.848 0.286 1.00 51.41 96 GLU A O 1
ATOM 722 N N . ASN A 1 97 ? 20.643 -3.866 0.985 1.00 48.91 97 ASN A N 1
ATOM 723 C CA . ASN A 1 97 ? 20.206 -4.964 1.875 1.00 48.91 97 ASN A CA 1
ATOM 724 C C . ASN A 1 97 ? 19.053 -4.656 2.876 1.00 48.91 97 ASN A C 1
ATOM 726 O O . ASN A 1 97 ? 19.125 -4.918 4.078 1.00 48.91 97 ASN A O 1
ATOM 730 N N . HIS A 1 98 ? 17.998 -4.036 2.391 1.00 57.47 98 HIS A N 1
ATOM 731 C CA . HIS A 1 98 ? 17.048 -3.161 3.056 1.00 57.47 98 HIS A CA 1
ATOM 732 C C . HIS A 1 98 ? 15.691 -3.337 2.363 1.00 57.47 98 HIS A C 1
ATOM 734 O O . HIS A 1 98 ? 14.958 -2.380 2.131 1.00 57.47 98 HIS A O 1
ATOM 740 N N . ASP A 1 99 ? 15.366 -4.590 2.038 1.00 74.81 99 ASP A N 1
ATOM 741 C CA . ASP A 1 99 ? 14.053 -4.989 1.555 1.00 74.81 99 ASP A CA 1
ATOM 742 C C . ASP A 1 99 ? 13.040 -4.748 2.669 1.00 74.81 99 ASP A C 1
ATOM 744 O O . ASP A 1 99 ? 12.890 -5.566 3.583 1.00 74.81 99 ASP A O 1
ATOM 748 N N . CYS A 1 100 ? 12.321 -3.629 2.600 1.00 84.62 100 CYS A N 1
ATOM 749 C CA . CYS A 1 100 ? 11.110 -3.527 3.383 1.00 84.62 100 CYS A CA 1
ATOM 750 C C . CYS A 1 100 ? 10.146 -4.625 2.924 1.00 84.62 100 CYS A C 1
ATOM 752 O O . CYS A 1 100 ? 9.692 -4.657 1.773 1.00 84.62 100 CYS A O 1
ATOM 754 N N . LYS A 1 101 ? 9.857 -5.553 3.833 1.00 89.38 101 LYS A N 1
ATOM 755 C CA . LYS A 1 101 ? 8.863 -6.606 3.655 1.00 89.38 101 LYS A CA 1
ATOM 756 C C . LYS A 1 101 ? 7.607 -6.257 4.414 1.00 89.38 101 LYS A C 1
ATOM 758 O O . LYS A 1 101 ? 7.692 -5.752 5.527 1.00 89.38 101 LYS A O 1
ATOM 763 N N . LEU A 1 102 ? 6.460 -6.559 3.816 1.00 91.38 102 LEU A N 1
ATOM 764 C CA . LEU A 1 102 ? 5.166 -6.374 4.453 1.00 91.38 102 LEU A CA 1
ATOM 765 C C . LEU A 1 102 ? 5.030 -7.229 5.706 1.00 91.38 102 LEU A C 1
ATOM 767 O O . LEU A 1 102 ? 4.433 -6.753 6.659 1.00 91.38 102 LEU A O 1
ATOM 771 N N . CYS A 1 103 ? 5.578 -8.445 5.724 1.00 91.44 103 CYS A N 1
ATOM 772 C CA . CYS A 1 103 ? 5.651 -9.249 6.940 1.00 91.44 103 CYS A CA 1
ATOM 773 C C . CYS A 1 103 ? 7.001 -9.008 7.638 1.00 91.44 103 CYS A C 1
ATOM 775 O O . CYS A 1 103 ? 8.060 -9.168 7.021 1.00 91.44 103 CYS A O 1
ATOM 777 N N . ASP A 1 104 ? 6.959 -8.583 8.902 1.00 89.25 104 ASP A N 1
ATOM 778 C CA . ASP A 1 104 ? 8.121 -8.180 9.707 1.00 89.25 104 ASP A CA 1
ATOM 779 C C . ASP A 1 104 ? 9.044 -9.358 10.064 1.00 89.25 104 ASP A C 1
ATOM 781 O O . ASP A 1 104 ? 10.262 -9.202 10.143 1.00 89.25 104 ASP A O 1
ATOM 785 N N . ASP A 1 105 ? 8.479 -10.559 10.163 1.00 86.50 105 ASP A N 1
ATOM 786 C CA . ASP A 1 105 ? 9.177 -11.836 10.308 1.00 86.50 105 ASP A CA 1
ATOM 787 C C . ASP A 1 105 ? 9.936 -12.274 9.039 1.00 86.50 105 ASP A C 1
ATOM 789 O O . ASP A 1 105 ? 10.651 -13.280 9.041 1.00 86.50 105 ASP A O 1
ATOM 793 N N . GLY A 1 106 ? 9.792 -11.522 7.943 1.00 83.69 106 GLY A N 1
ATOM 794 C CA . GLY A 1 106 ? 10.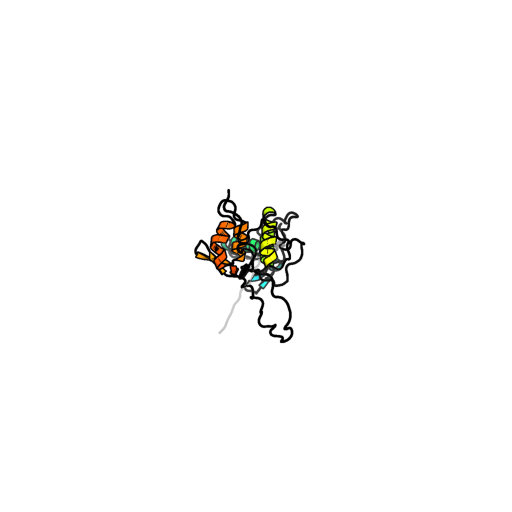350 -11.841 6.634 1.00 83.69 106 GLY A CA 1
ATOM 795 C C . GLY A 1 106 ? 9.620 -12.973 5.904 1.00 83.69 106 GLY A C 1
ATOM 796 O O . GLY A 1 106 ? 10.115 -13.425 4.862 1.00 83.69 106 GLY A O 1
ATOM 797 N N . GLY A 1 107 ? 8.477 -13.412 6.438 1.00 82.31 107 GLY A N 1
ATOM 798 C CA . GLY A 1 107 ? 7.594 -14.427 5.890 1.00 82.31 107 GLY A CA 1
ATOM 799 C C . GLY A 1 107 ? 7.003 -14.045 4.534 1.00 82.31 107 GLY A C 1
ATOM 800 O O . GLY A 1 107 ? 7.096 -12.911 4.063 1.00 82.31 107 GLY A O 1
ATOM 801 N N . SER A 1 108 ? 6.423 -15.040 3.864 1.00 82.00 108 SER A N 1
ATOM 802 C CA . SER A 1 108 ? 5.742 -14.826 2.585 1.00 82.00 108 SER A CA 1
ATOM 803 C C . SER A 1 108 ? 4.321 -14.332 2.815 1.00 82.00 108 SER A C 1
ATOM 805 O O . SER A 1 108 ? 3.642 -14.779 3.738 1.00 82.00 108 SER A O 1
ATOM 807 N N . LEU A 1 109 ? 3.858 -13.457 1.927 1.00 84.31 109 LEU A N 1
ATOM 808 C CA . LEU A 1 109 ? 2.454 -13.080 1.875 1.00 84.31 109 LEU A CA 1
ATOM 809 C C . LEU A 1 109 ? 1.574 -14.313 1.611 1.00 84.31 109 LEU A C 1
ATOM 811 O O . LEU A 1 109 ? 1.980 -15.181 0.831 1.00 84.31 109 LEU A O 1
ATOM 815 N N . PRO A 1 110 ? 0.365 -14.388 2.191 1.00 77.38 110 PRO A N 1
ATOM 816 C CA . PRO A 1 110 ? -0.584 -15.438 1.853 1.00 77.38 110 PRO A CA 1
ATOM 817 C C . PRO A 1 110 ? -0.908 -15.406 0.352 1.00 77.38 110 PRO A C 1
ATOM 819 O O . PRO A 1 110 ? -1.155 -14.345 -0.230 1.00 77.38 110 PRO A O 1
ATOM 822 N N . GLU A 1 111 ? -0.891 -16.572 -0.290 1.00 66.75 111 GLU A N 1
ATOM 823 C CA . GLU A 1 111 ? -1.105 -16.682 -1.733 1.00 66.75 111 GLU A CA 1
ATOM 824 C C . GLU A 1 111 ? -2.514 -16.201 -2.116 1.00 66.75 111 GLU A C 1
ATOM 826 O O . GLU A 1 111 ? -3.508 -16.575 -1.493 1.00 66.75 111 GLU A O 1
ATOM 831 N N . GLY A 1 112 ? -2.604 -15.337 -3.131 1.00 59.09 112 GLY A N 1
ATOM 832 C CA . GLY A 1 112 ? -3.881 -14.786 -3.593 1.00 59.09 112 GLY A CA 1
ATOM 833 C C . GLY A 1 112 ? -4.551 -13.802 -2.627 1.00 59.09 112 GLY A C 1
ATOM 834 O O . GLY A 1 112 ? -5.700 -13.430 -2.868 1.00 59.09 112 GLY A O 1
ATOM 835 N N . ALA A 1 113 ? -3.864 -13.355 -1.567 1.00 65.12 113 ALA A N 1
ATOM 836 C CA . ALA A 1 113 ? -4.385 -12.311 -0.695 1.00 65.12 113 ALA A CA 1
ATOM 837 C C . ALA A 1 113 ? -4.648 -11.035 -1.507 1.00 65.12 113 ALA A C 1
ATOM 839 O O . ALA A 1 113 ? -3.733 -10.376 -2.021 1.00 65.12 113 ALA A O 1
ATOM 840 N N . LEU A 1 114 ? -5.929 -10.693 -1.631 1.00 64.44 114 LEU A N 1
ATOM 841 C CA . LEU A 1 114 ? -6.317 -9.346 -2.002 1.00 64.44 114 LEU A CA 1
ATOM 842 C C . LEU A 1 114 ? -5.902 -8.448 -0.849 1.00 64.44 114 LEU A C 1
ATOM 844 O O . LEU A 1 114 ? -6.188 -8.749 0.312 1.00 64.44 114 LEU A O 1
ATOM 848 N N . ALA A 1 115 ? -5.227 -7.350 -1.172 1.00 63.75 115 ALA A N 1
ATOM 849 C CA . ALA A 1 115 ? -5.092 -6.310 -0.183 1.00 63.75 115 ALA A CA 1
ATOM 850 C C . ALA A 1 115 ? -6.497 -5.851 0.190 1.00 63.75 115 ALA A C 1
ATOM 852 O O . ALA A 1 115 ? -7.408 -5.844 -0.644 1.00 63.75 115 ALA A O 1
ATOM 853 N N . ALA A 1 116 ? -6.668 -5.367 1.411 1.00 69.00 116 ALA A N 1
ATOM 854 C CA . ALA A 1 116 ? -7.876 -4.646 1.769 1.00 69.00 116 ALA A CA 1
ATOM 855 C C . ALA A 1 116 ? -7.905 -3.239 1.121 1.00 69.00 116 ALA A C 1
ATOM 857 O O . ALA A 1 116 ? -8.299 -2.257 1.725 1.00 69.00 116 ALA A O 1
ATOM 858 N N . ILE A 1 117 ? -7.453 -3.128 -0.129 1.00 79.62 117 ILE A N 1
ATOM 859 C CA . ILE A 1 117 ? -7.641 -1.998 -1.029 1.00 79.62 117 ILE A CA 1
ATOM 860 C C . ILE A 1 117 ? -8.256 -2.589 -2.303 1.00 79.62 117 ILE A C 1
ATOM 862 O O . ILE A 1 117 ? -7.632 -3.456 -2.924 1.00 79.62 117 ILE A O 1
ATOM 866 N N . PRO A 1 118 ? -9.457 -2.153 -2.718 1.00 81.12 118 PRO A N 1
ATOM 867 C CA . PRO A 1 118 ? -10.121 -2.693 -3.897 1.00 81.12 118 PRO A CA 1
ATOM 868 C C . PRO A 1 118 ? -9.239 -2.634 -5.146 1.00 81.12 118 PRO A C 1
ATOM 870 O O . PRO A 1 118 ? -8.724 -1.578 -5.505 1.00 81.12 118 PRO A O 1
ATOM 873 N N . GLY A 1 119 ? -9.089 -3.778 -5.816 1.00 77.88 119 GLY A N 1
ATOM 874 C CA . GLY A 1 119 ? -8.308 -3.900 -7.049 1.00 77.88 119 GLY A CA 1
ATOM 875 C C . GLY A 1 119 ? -6.794 -4.032 -6.859 1.00 77.88 119 GLY A C 1
ATOM 876 O O . GLY A 1 119 ? -6.089 -4.168 -7.856 1.00 77.88 119 GLY A O 1
ATOM 877 N N . THR A 1 120 ? -6.290 -4.045 -5.621 1.00 81.88 120 THR A N 1
ATOM 878 C CA . THR A 1 120 ? -4.853 -4.168 -5.344 1.00 81.88 120 THR A CA 1
ATOM 879 C C . THR A 1 120 ? -4.518 -5.522 -4.722 1.00 81.88 120 THR A C 1
ATOM 881 O O . THR A 1 120 ? -5.157 -5.972 -3.773 1.00 81.88 120 THR A O 1
ATOM 884 N N . PHE A 1 121 ? -3.477 -6.177 -5.232 1.00 82.38 121 PHE A N 1
ATOM 885 C CA . PHE A 1 121 ? -2.961 -7.428 -4.674 1.00 82.38 121 PHE A CA 1
ATOM 886 C C . PHE A 1 121 ? -1.887 -7.158 -3.621 1.00 82.38 121 PHE A C 1
ATOM 888 O O . PHE A 1 121 ? -1.087 -6.236 -3.770 1.00 82.38 121 PHE A O 1
ATOM 895 N N . CYS A 1 122 ? -1.787 -8.008 -2.602 1.00 84.31 122 CYS A N 1
ATOM 896 C CA . CYS A 1 122 ? -0.735 -7.881 -1.592 1.00 84.31 122 CYS A CA 1
ATOM 897 C C . CYS A 1 122 ? 0.677 -7.974 -2.178 1.00 84.31 122 CYS A C 1
ATOM 899 O O . CYS A 1 122 ? 1.574 -7.264 -1.734 1.00 84.31 122 CYS A O 1
ATOM 901 N N . ALA A 1 123 ? 0.869 -8.776 -3.229 1.00 78.69 123 ALA A N 1
ATOM 902 C CA . ALA A 1 123 ? 2.134 -8.824 -3.959 1.00 78.69 123 ALA A CA 1
ATOM 903 C C . ALA A 1 123 ? 2.512 -7.456 -4.559 1.00 78.69 123 ALA A C 1
ATOM 905 O O . ALA A 1 123 ? 3.679 -7.077 -4.519 1.00 78.69 123 ALA A O 1
ATOM 906 N N . GLN A 1 124 ? 1.527 -6.691 -5.044 1.00 79.56 124 GLN A N 1
ATOM 907 C CA . GLN A 1 124 ? 1.745 -5.324 -5.520 1.00 79.56 124 GLN A CA 1
ATOM 908 C C . GLN A 1 124 ? 2.113 -4.385 -4.365 1.00 79.56 124 GLN A C 1
ATOM 910 O O . GLN A 1 124 ? 3.036 -3.593 -4.487 1.00 79.56 124 GLN A O 1
ATOM 915 N N . LEU A 1 125 ? 1.462 -4.509 -3.209 1.00 85.75 125 LEU A N 1
ATOM 916 C CA . LEU A 1 125 ? 1.826 -3.704 -2.040 1.00 85.75 125 LEU A CA 1
ATOM 917 C C . LEU A 1 125 ? 3.213 -4.049 -1.489 1.00 85.75 125 LEU A C 1
ATOM 919 O O . LEU A 1 125 ? 3.904 -3.167 -1.005 1.00 85.75 125 LEU A O 1
ATOM 923 N N . GLN A 1 126 ? 3.654 -5.303 -1.592 1.00 85.31 126 GLN A N 1
ATOM 924 C CA . GLN A 1 126 ? 5.030 -5.690 -1.275 1.00 85.31 126 GLN A CA 1
ATOM 925 C C . GLN A 1 126 ? 6.025 -5.045 -2.237 1.00 85.31 126 GLN A C 1
ATOM 927 O O . GLN A 1 126 ? 7.113 -4.660 -1.818 1.00 85.31 126 GLN A O 1
ATOM 932 N N . VAL A 1 127 ? 5.655 -4.892 -3.511 1.00 79.69 127 VAL A N 1
ATOM 933 C CA . VAL A 1 127 ? 6.451 -4.125 -4.475 1.00 79.69 127 VAL A CA 1
ATOM 934 C C . VAL A 1 127 ? 6.583 -2.672 -4.043 1.00 79.69 127 VAL A C 1
ATOM 936 O O . VAL A 1 127 ? 7.699 -2.159 -3.973 1.00 79.69 127 VAL A O 1
ATOM 939 N N . ASP A 1 128 ? 5.459 -2.039 -3.719 1.00 83.06 128 ASP A N 1
ATOM 940 C CA . ASP A 1 128 ? 5.425 -0.645 -3.291 1.00 83.06 128 ASP A CA 1
ATOM 941 C C . ASP A 1 128 ? 6.163 -0.428 -1.959 1.00 83.06 128 ASP A C 1
ATOM 943 O O . ASP A 1 128 ? 6.904 0.541 -1.830 1.00 83.06 128 ASP A O 1
ATOM 947 N N . ALA A 1 129 ? 6.035 -1.357 -1.008 1.00 87.00 129 ALA A N 1
ATOM 948 C CA . ALA A 1 129 ? 6.741 -1.320 0.269 1.00 87.00 129 ALA A CA 1
ATOM 949 C C . ALA A 1 129 ? 8.255 -1.406 0.091 1.00 87.00 129 ALA A C 1
ATOM 951 O O . ALA A 1 129 ? 8.979 -0.665 0.734 1.00 87.00 129 ALA A O 1
ATOM 952 N N . THR A 1 130 ? 8.746 -2.275 -0.796 1.00 81.44 130 THR A N 1
ATOM 953 C CA . THR A 1 130 ? 10.184 -2.359 -1.095 1.00 81.44 130 THR A CA 1
ATOM 954 C C . THR A 1 130 ? 10.702 -1.099 -1.798 1.00 81.44 130 THR A C 1
ATOM 956 O O . THR A 1 130 ? 11.873 -0.765 -1.650 1.00 81.44 130 THR A O 1
ATOM 959 N N . ARG A 1 131 ? 9.849 -0.394 -2.558 1.00 74.06 131 ARG A N 1
ATOM 960 C CA . ARG A 1 131 ? 10.199 0.882 -3.206 1.00 74.06 131 ARG A CA 1
ATOM 961 C C . ARG A 1 131 ? 10.293 2.026 -2.197 1.00 74.06 131 ARG A C 1
ATOM 963 O O . ARG A 1 131 ? 11.192 2.857 -2.295 1.00 74.06 131 ARG A O 1
ATOM 970 N N . ASP A 1 132 ? 9.341 2.106 -1.278 1.00 73.31 132 ASP A N 1
ATOM 971 C CA . ASP A 1 132 ? 9.336 3.124 -0.237 1.00 73.31 132 ASP A CA 1
ATOM 972 C C . ASP A 1 132 ? 10.442 2.793 0.783 1.00 73.31 132 ASP A C 1
ATOM 974 O O . ASP A 1 132 ? 10.424 1.751 1.429 1.00 73.31 132 ASP A O 1
ATOM 978 N N . PHE A 1 133 ? 11.440 3.673 0.892 1.00 67.31 133 PHE A N 1
ATOM 979 C CA . PHE A 1 133 ? 12.646 3.486 1.707 1.00 67.31 133 PHE A CA 1
ATOM 980 C C . PHE A 1 133 ? 12.384 3.052 3.173 1.00 67.31 133 PHE A C 1
ATOM 982 O O . PHE A 1 133 ? 11.279 3.151 3.713 1.00 67.31 133 PHE A O 1
ATOM 989 N N . GLN A 1 134 ? 13.446 2.588 3.854 1.00 68.00 134 GLN A N 1
ATOM 990 C CA . GLN A 1 134 ? 13.397 2.019 5.214 1.00 68.00 134 GLN A CA 1
ATOM 991 C C . GLN A 1 134 ? 12.647 2.853 6.256 1.00 68.00 134 GLN A C 1
ATOM 993 O O . GLN A 1 134 ? 12.049 2.279 7.168 1.00 68.00 134 GLN A O 1
ATOM 998 N N . ASP A 1 135 ? 12.682 4.180 6.150 1.00 80.94 135 ASP A N 1
ATOM 999 C CA . ASP A 1 135 ? 12.044 5.089 7.104 1.00 80.94 135 ASP A CA 1
ATOM 1000 C C . ASP A 1 135 ? 10.529 4.866 7.200 1.00 80.94 135 ASP A C 1
ATOM 1002 O O . ASP A 1 135 ? 9.926 5.131 8.240 1.00 80.94 135 ASP A O 1
ATOM 1006 N N . ARG A 1 136 ? 9.920 4.309 6.147 1.00 87.69 136 ARG A N 1
ATOM 1007 C CA . ARG A 1 136 ? 8.482 4.027 6.067 1.00 87.69 136 ARG A CA 1
ATOM 1008 C C . ARG A 1 136 ? 8.134 2.563 6.274 1.00 87.69 136 ARG A C 1
ATOM 1010 O O . ARG A 1 136 ? 6.951 2.223 6.299 1.00 87.69 136 ARG A O 1
ATOM 1017 N N . CYS A 1 137 ? 9.124 1.691 6.444 1.00 90.88 137 CYS A N 1
ATOM 1018 C CA . CYS A 1 137 ? 8.857 0.265 6.552 1.00 90.88 137 CYS A CA 1
ATOM 1019 C C . CYS A 1 137 ? 7.953 -0.117 7.736 1.00 90.88 137 CYS A C 1
ATOM 1021 O O . CYS A 1 137 ? 7.023 -0.902 7.532 1.00 90.88 137 CYS A O 1
ATOM 1023 N N . PRO A 1 138 ? 8.112 0.487 8.934 1.00 92.88 138 PRO A N 1
ATOM 1024 C CA . PRO A 1 138 ? 7.190 0.237 10.039 1.00 92.88 138 PRO A CA 1
ATOM 1025 C C . PRO A 1 138 ? 5.733 0.563 9.686 1.00 92.88 138 PRO A C 1
ATOM 1027 O O . PRO A 1 138 ? 4.827 -0.170 10.074 1.00 92.88 138 PRO A O 1
ATOM 1030 N N . ILE A 1 139 ? 5.500 1.617 8.896 1.00 93.94 139 ILE A N 1
ATOM 1031 C CA . ILE A 1 139 ? 4.157 2.005 8.449 1.00 93.94 139 ILE A CA 1
ATOM 1032 C C . ILE A 1 139 ? 3.596 0.941 7.506 1.00 93.94 139 ILE A C 1
ATOM 1034 O O . ILE A 1 139 ? 2.480 0.465 7.720 1.00 93.94 139 ILE A O 1
ATOM 1038 N N . TRP A 1 140 ? 4.369 0.530 6.497 1.00 94.19 140 TRP A N 1
ATOM 1039 C CA . TRP A 1 140 ? 3.980 -0.515 5.545 1.00 94.19 140 TRP A CA 1
ATOM 1040 C C . TRP A 1 140 ? 3.634 -1.834 6.233 1.00 94.19 140 TRP A C 1
ATOM 1042 O O . TRP A 1 140 ? 2.574 -2.403 5.972 1.00 94.19 140 TRP A O 1
ATOM 1052 N N . GLN A 1 141 ? 4.489 -2.293 7.145 1.00 93.88 141 GLN A N 1
ATOM 1053 C CA . GLN A 1 141 ? 4.276 -3.521 7.906 1.00 93.88 141 GLN A CA 1
ATOM 1054 C C . GLN A 1 141 ? 2.992 -3.437 8.735 1.00 93.88 141 GLN A C 1
ATOM 1056 O O . GLN A 1 141 ? 2.103 -4.284 8.637 1.00 93.88 141 GLN A O 1
ATOM 1061 N N . GLN A 1 142 ? 2.833 -2.382 9.522 1.00 93.44 142 GLN A N 1
ATOM 1062 C CA . GLN A 1 142 ? 1.763 -2.336 10.516 1.00 93.44 142 GLN A CA 1
ATOM 1063 C C . GLN A 1 142 ? 0.386 -1.956 9.960 1.00 93.44 142 GLN A C 1
ATOM 1065 O O . GLN A 1 142 ? -0.637 -2.192 10.621 1.00 93.44 142 GLN A O 1
ATOM 1070 N N . THR A 1 143 ? 0.342 -1.401 8.750 1.00 94.06 143 THR A N 1
ATOM 1071 C CA . THR A 1 143 ? -0.897 -1.136 8.012 1.00 94.06 143 THR A CA 1
ATOM 1072 C C . THR A 1 143 ? -1.115 -2.221 6.956 1.00 94.06 143 THR A C 1
ATOM 1074 O O . THR A 1 143 ? -1.758 -3.233 7.231 1.00 94.06 143 THR A O 1
ATOM 1077 N N . MET A 1 144 ? -0.521 -2.059 5.776 1.00 94.31 144 MET A N 1
ATOM 1078 C CA . MET A 1 144 ? -0.714 -2.911 4.607 1.00 94.31 144 MET A CA 1
ATOM 1079 C C . MET A 1 144 ? -0.312 -4.361 4.851 1.00 94.31 144 MET A C 1
ATOM 1081 O O . MET A 1 144 ? -1.025 -5.257 4.410 1.00 94.31 144 MET A O 1
ATOM 1085 N N . GLY A 1 145 ? 0.772 -4.610 5.588 1.00 94.19 145 GLY A N 1
ATOM 1086 C CA . GLY A 1 145 ? 1.181 -5.966 5.946 1.00 94.19 145 GLY A CA 1
ATOM 1087 C C . GLY A 1 145 ? 0.113 -6.695 6.752 1.00 94.19 145 GLY A C 1
ATOM 1088 O O . GLY A 1 145 ? -0.305 -7.789 6.375 1.00 94.19 145 GLY A O 1
ATOM 1089 N N . ASN A 1 146 ? -0.420 -6.049 7.788 1.00 93.19 146 ASN A N 1
ATOM 1090 C CA . ASN A 1 146 ? -1.512 -6.607 8.587 1.00 93.19 146 ASN A CA 1
ATOM 1091 C C . ASN A 1 146 ? -2.797 -6.809 7.768 1.00 93.19 146 ASN A C 1
ATOM 1093 O O . ASN A 1 146 ? -3.459 -7.836 7.902 1.00 93.19 146 ASN A O 1
ATOM 1097 N N . TYR A 1 147 ? -3.137 -5.883 6.865 1.00 93.12 147 TYR A N 1
ATOM 1098 C CA . TYR A 1 147 ? -4.288 -6.055 5.965 1.00 93.12 147 TYR A CA 1
ATOM 1099 C C . TYR A 1 147 ? -4.104 -7.197 4.966 1.00 93.12 147 TYR A C 1
ATOM 1101 O O . TYR A 1 147 ? -5.078 -7.786 4.506 1.00 93.12 147 TYR A O 1
ATOM 1109 N N . CYS A 1 148 ? -2.853 -7.503 4.641 1.00 92.44 148 CYS A N 1
ATOM 1110 C CA . CYS A 1 148 ? -2.459 -8.632 3.819 1.00 92.44 148 CYS A CA 1
ATOM 1111 C C . CYS A 1 148 ? -2.341 -9.948 4.597 1.00 92.44 148 CYS A C 1
ATOM 1113 O O . CYS A 1 148 ? -1.949 -10.958 4.017 1.00 92.44 148 CYS A O 1
ATOM 1115 N N . GLY A 1 149 ? -2.693 -9.959 5.886 1.00 91.94 149 GLY A N 1
ATOM 1116 C CA . GLY A 1 149 ? -2.681 -11.154 6.725 1.00 91.94 149 GLY A CA 1
ATOM 1117 C C . GLY A 1 149 ? -1.328 -11.479 7.358 1.00 91.94 149 GLY A C 1
ATOM 1118 O O . GLY A 1 149 ? -1.200 -12.550 7.951 1.00 91.94 149 GLY A O 1
ATOM 1119 N N . CYS A 1 150 ? -0.333 -10.590 7.268 1.00 92.06 150 CYS A N 1
ATOM 1120 C CA . CYS A 1 150 ? 0.851 -10.695 8.121 1.00 92.06 150 CYS A CA 1
ATOM 1121 C C . CYS A 1 150 ? 0.442 -10.489 9.589 1.00 92.06 150 CYS A C 1
ATOM 1123 O O . CYS A 1 150 ? -0.492 -9.744 9.885 1.00 92.06 150 CYS A O 1
ATOM 1125 N N . ASN A 1 151 ? 1.151 -11.133 10.515 1.00 92.50 151 ASN A N 1
ATOM 1126 C CA . ASN A 1 151 ? 0.928 -10.976 11.952 1.00 92.50 151 ASN A CA 1
ATOM 1127 C C . ASN A 1 151 ? 1.997 -10.057 12.555 1.00 92.50 151 ASN A C 1
ATOM 1129 O O . ASN A 1 151 ? 2.769 -10.480 13.416 1.00 92.50 151 ASN A O 1
ATOM 1133 N N . ASN A 1 152 ? 2.070 -8.824 12.053 1.00 92.81 152 ASN A N 1
ATOM 1134 C CA . ASN A 1 152 ? 3.117 -7.896 12.459 1.00 92.81 152 ASN A CA 1
ATOM 1135 C C . ASN A 1 152 ? 2.812 -7.311 13.830 1.00 92.81 152 ASN A C 1
ATOM 1137 O O . ASN A 1 152 ? 1.655 -7.049 14.181 1.00 92.81 152 ASN A O 1
ATOM 1141 N N . THR A 1 153 ? 3.865 -7.047 14.595 1.00 92.12 153 THR A N 1
ATOM 1142 C CA . THR A 1 153 ? 3.692 -6.452 15.922 1.00 92.12 153 THR A CA 1
ATOM 1143 C C . THR A 1 153 ? 3.182 -5.020 15.789 1.00 92.12 153 THR A C 1
ATOM 1145 O O . THR A 1 153 ? 3.716 -4.222 15.020 1.00 92.12 153 THR A O 1
ATOM 1148 N N . TYR A 1 154 ? 2.139 -4.687 16.546 1.00 86.81 154 TYR A N 1
ATOM 1149 C CA . TYR A 1 154 ? 1.583 -3.341 16.555 1.00 86.81 154 TYR A CA 1
ATOM 1150 C C . TYR A 1 154 ? 2.406 -2.398 17.440 1.00 86.81 154 TYR A C 1
ATOM 1152 O O . TYR A 1 154 ? 2.652 -2.683 18.612 1.00 86.81 154 TYR A O 1
ATOM 1160 N N . ASP A 1 155 ? 2.780 -1.255 16.880 1.00 89.06 155 ASP A N 1
ATOM 1161 C CA . ASP A 1 155 ? 3.340 -0.095 17.555 1.00 89.06 155 ASP A CA 1
ATOM 1162 C C . ASP A 1 155 ? 2.227 0.939 17.758 1.00 89.06 155 ASP A C 1
ATOM 1164 O O . ASP A 1 155 ? 1.513 1.322 16.831 1.00 89.06 155 ASP A O 1
ATOM 1168 N N . ALA A 1 156 ? 2.105 1.427 18.990 1.00 87.44 156 ALA A N 1
ATOM 1169 C CA . ALA A 1 156 ? 1.154 2.469 19.354 1.00 87.44 156 ALA A CA 1
ATOM 1170 C C . ALA A 1 156 ? 1.415 3.810 18.640 1.00 87.44 156 ALA A C 1
ATOM 1172 O O . ALA A 1 156 ? 0.561 4.693 18.691 1.00 87.44 156 ALA A O 1
ATOM 1173 N N . SER A 1 157 ? 2.578 3.978 18.000 1.00 89.31 157 SER A N 1
ATOM 1174 C CA . SER A 1 157 ? 2.899 5.148 17.179 1.00 89.31 157 SER A CA 1
ATOM 1175 C C . SER A 1 157 ? 2.137 5.195 15.847 1.00 89.31 157 SER A C 1
ATOM 1177 O O . SER A 1 157 ? 1.991 6.277 15.276 1.00 89.31 157 SER A O 1
ATOM 1179 N N . ILE A 1 158 ? 1.619 4.057 15.368 1.00 92.50 158 ILE A N 1
ATOM 1180 C CA . ILE A 1 158 ? 0.856 3.989 14.122 1.00 92.50 158 ILE A CA 1
ATOM 1181 C C . ILE A 1 158 ? -0.549 4.546 14.328 1.00 92.50 158 ILE A C 1
ATOM 1183 O O . ILE A 1 158 ? -1.299 4.149 15.218 1.00 92.50 158 ILE A O 1
ATOM 1187 N N . CYS A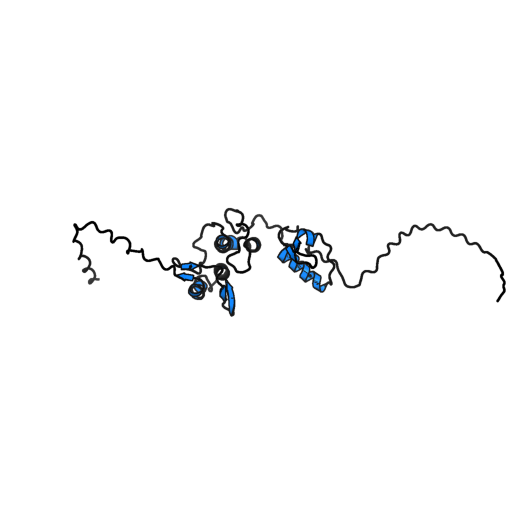 1 159 ? -0.926 5.464 13.449 1.00 93.81 159 CYS A N 1
ATOM 1188 C CA . CYS A 1 159 ? -2.272 5.978 13.360 1.00 93.81 159 CYS A CA 1
ATOM 1189 C C . CYS A 1 159 ? -3.255 4.876 12.963 1.00 93.81 159 CYS A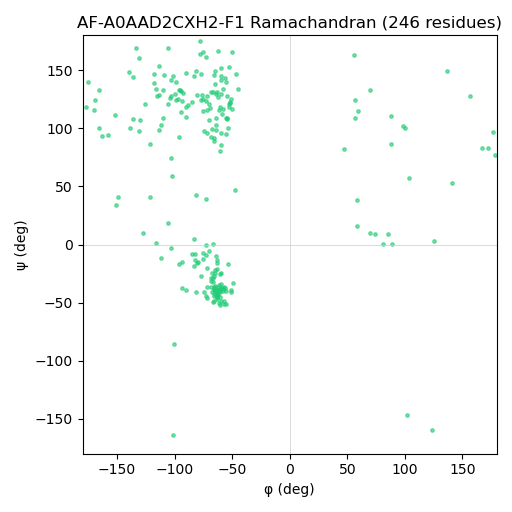 C 1
ATOM 1191 O O . CYS A 1 159 ? -3.069 4.211 11.940 1.00 93.81 159 CYS A O 1
ATOM 1193 N N . ARG A 1 160 ? -4.342 4.759 13.729 1.00 94.75 160 ARG A N 1
ATOM 1194 C CA . ARG A 1 160 ? -5.530 3.981 13.372 1.00 94.75 160 ARG A CA 1
ATOM 1195 C C . ARG A 1 160 ? -6.704 4.914 13.172 1.00 94.75 160 ARG A C 1
ATOM 1197 O O . ARG A 1 160 ? -6.981 5.726 14.050 1.00 94.75 160 ARG A O 1
ATOM 1204 N N . ILE A 1 161 ? -7.407 4.798 12.049 1.00 95.94 161 ILE A N 1
ATOM 1205 C CA . ILE A 1 161 ? -8.605 5.614 11.803 1.00 95.94 161 ILE A CA 1
ATOM 1206 C C . ILE A 1 161 ? -9.706 5.250 12.802 1.00 95.94 161 ILE A C 1
ATOM 1208 O O . ILE A 1 161 ? -10.423 6.128 13.273 1.00 95.94 161 ILE A O 1
ATOM 1212 N N . CYS A 1 162 ? -9.812 3.968 13.150 1.00 95.44 162 CYS A N 1
ATOM 1213 C CA . CYS A 1 162 ? -10.777 3.493 14.130 1.00 95.44 162 CYS A CA 1
ATOM 1214 C C . CYS A 1 162 ? -10.177 3.402 15.524 1.00 95.44 162 CYS A C 1
ATOM 1216 O O . CYS A 1 162 ? -9.112 2.815 15.721 1.00 95.44 162 CYS A O 1
ATOM 1218 N N . THR A 1 163 ? -10.906 3.942 16.495 1.00 90.12 163 THR A N 1
ATOM 1219 C CA . THR A 1 163 ? -10.599 3.785 17.915 1.00 90.12 163 THR A CA 1
ATOM 1220 C C . THR A 1 163 ? -10.975 2.383 18.417 1.00 90.12 163 THR A C 1
ATOM 1222 O O . THR A 1 163 ? -11.673 1.620 17.740 1.00 90.12 163 THR A O 1
ATOM 1225 N N . GLU A 1 164 ? -10.484 2.000 19.601 1.00 88.88 164 GLU A N 1
ATOM 1226 C CA . GLU A 1 164 ? -10.846 0.718 20.219 1.00 88.88 164 GLU A CA 1
ATOM 1227 C C . GLU A 1 164 ? -12.373 0.572 20.356 1.00 88.88 164 GLU A C 1
ATOM 1229 O O . GLU A 1 164 ? -13.082 1.523 20.685 1.00 88.88 164 GLU A O 1
ATOM 1234 N N . GLY A 1 165 ? -12.887 -0.635 20.100 1.00 89.38 165 GLY A N 1
ATOM 1235 C CA . GLY A 1 165 ? -14.329 -0.921 20.111 1.00 89.38 165 GLY A CA 1
ATOM 1236 C C . GLY A 1 165 ? -15.039 -0.695 18.771 1.00 89.38 165 GLY A C 1
ATOM 1237 O O . GLY A 1 165 ? -16.243 -0.942 18.662 1.00 89.38 165 GLY A O 1
ATOM 1238 N N . TYR A 1 166 ? -14.309 -0.284 17.734 1.00 94.38 166 TYR A N 1
ATOM 1239 C CA . TYR A 1 166 ? -14.818 -0.211 16.370 1.00 94.38 166 TYR A CA 1
ATOM 1240 C C . TYR A 1 166 ? -14.195 -1.281 15.477 1.00 94.38 166 TYR A C 1
ATOM 1242 O O . TYR A 1 166 ? -13.024 -1.640 15.597 1.00 94.38 166 TYR A O 1
ATOM 1250 N N . LYS A 1 167 ? -14.998 -1.778 14.540 1.00 94.25 167 LYS A N 1
ATOM 1251 C CA . LYS A 1 167 ? -14.561 -2.645 13.458 1.00 94.25 167 LYS A CA 1
ATOM 1252 C C . LYS A 1 167 ? -14.126 -1.772 12.287 1.00 94.25 167 LYS A C 1
ATOM 1254 O O . LYS A 1 167 ? -14.928 -1.011 11.747 1.00 94.25 167 LYS A O 1
ATOM 1259 N N . PHE A 1 168 ? -12.867 -1.911 11.895 1.00 94.81 168 PHE A N 1
ATOM 1260 C CA . PHE A 1 168 ? -12.320 -1.291 10.696 1.00 94.81 168 PHE A CA 1
ATOM 1261 C C . PHE A 1 168 ? -12.438 -2.250 9.510 1.00 94.81 168 PHE A C 1
ATOM 1263 O O . PHE A 1 168 ? -12.044 -3.413 9.613 1.00 94.81 168 PHE A O 1
ATOM 1270 N N . ASP A 1 169 ? -12.966 -1.762 8.390 1.00 93.62 169 ASP A N 1
ATOM 1271 C CA . ASP A 1 169 ? -12.916 -2.460 7.106 1.00 93.62 169 ASP A CA 1
ATOM 1272 C C . ASP A 1 169 ? -11.991 -1.682 6.162 1.00 93.62 169 ASP A C 1
ATOM 1274 O O . ASP A 1 169 ? -12.403 -0.650 5.623 1.00 93.62 169 ASP A O 1
ATOM 1278 N N . PRO A 1 170 ? -10.748 -2.141 5.933 1.00 93.81 170 PRO A N 1
ATOM 1279 C CA . PRO A 1 170 ? -9.828 -1.389 5.098 1.00 93.81 170 PRO A CA 1
ATOM 1280 C C . PRO A 1 170 ? -10.281 -1.349 3.628 1.00 93.81 170 PRO A C 1
ATOM 1282 O O . PRO A 1 170 ? -9.950 -0.393 2.919 1.00 93.81 170 PRO A O 1
ATOM 1285 N N . ALA A 1 171 ? -11.074 -2.330 3.174 1.00 92.88 171 ALA A N 1
ATOM 1286 C CA . ALA A 1 171 ? -11.541 -2.419 1.793 1.00 92.88 171 ALA A CA 1
ATOM 1287 C C . ALA A 1 171 ? -12.725 -1.486 1.499 1.00 92.88 171 ALA A C 1
ATOM 1289 O O . ALA A 1 171 ? -13.026 -1.232 0.329 1.00 92.88 171 ALA A O 1
ATOM 1290 N N . LYS A 1 172 ? -13.381 -0.954 2.536 1.00 95.25 172 LYS A N 1
ATOM 1291 C CA . LYS A 1 172 ? -14.500 -0.021 2.398 1.00 95.25 172 LYS A CA 1
ATOM 1292 C C . LYS A 1 172 ? -14.062 1.235 1.648 1.00 95.25 172 LYS A C 1
ATOM 1294 O O . LYS A 1 172 ? -13.059 1.853 1.994 1.00 95.25 172 LYS A O 1
ATOM 1299 N N . VAL A 1 173 ? -14.823 1.602 0.619 1.00 95.38 173 VAL A N 1
ATOM 1300 C CA . VAL A 1 173 ? -14.594 2.803 -0.197 1.00 95.38 173 VAL A CA 1
ATOM 1301 C C . VAL A 1 173 ? -15.453 3.945 0.330 1.00 95.38 173 VAL A C 1
ATOM 1303 O O . VAL A 1 173 ? -16.644 3.756 0.576 1.00 95.38 173 VAL A O 1
ATOM 1306 N N . VAL A 1 174 ? -14.843 5.115 0.493 1.00 96.31 174 VAL A N 1
ATOM 1307 C CA . VAL A 1 174 ? -15.465 6.343 1.001 1.00 96.31 174 VAL A CA 1
ATOM 1308 C C . VAL A 1 174 ? -15.079 7.536 0.123 1.00 96.31 174 VAL A C 1
ATOM 1310 O O . VAL A 1 174 ? -14.181 7.429 -0.721 1.00 96.31 174 VAL A O 1
ATOM 1313 N N . ASP A 1 175 ? -15.744 8.672 0.325 1.00 96.56 175 ASP A N 1
ATOM 1314 C CA . ASP A 1 175 ? -15.412 9.917 -0.367 1.00 96.56 175 ASP A CA 1
ATOM 1315 C C . ASP A 1 175 ? -14.167 10.557 0.271 1.00 96.56 175 ASP A C 1
ATOM 1317 O O . ASP A 1 175 ? -14.115 10.794 1.478 1.00 96.56 175 ASP A O 1
ATOM 1321 N N . GLY A 1 176 ? -13.147 10.820 -0.542 1.00 93.12 176 GLY A N 1
ATOM 1322 C CA . GLY A 1 176 ? -11.919 11.516 -0.171 1.00 93.12 176 GLY A CA 1
ATOM 1323 C C . GLY A 1 176 ? -12.094 13.037 -0.088 1.00 93.12 176 GLY A C 1
ATOM 1324 O O . GLY A 1 176 ? -13.136 13.594 -0.430 1.00 93.12 176 GLY A O 1
ATOM 1325 N N . LEU A 1 177 ? -11.040 13.735 0.348 1.00 89.69 177 LEU A N 1
ATOM 1326 C CA . LEU A 1 177 ? -11.058 15.197 0.547 1.00 89.69 177 LEU A CA 1
ATOM 1327 C C . LEU A 1 177 ? -11.252 16.001 -0.751 1.00 89.69 177 LEU A C 1
ATOM 1329 O O . LEU A 1 177 ? -11.654 17.160 -0.711 1.00 89.69 177 LEU A O 1
ATOM 1333 N N . ASP A 1 178 ? -10.943 15.398 -1.892 1.00 90.75 178 ASP A N 1
ATOM 1334 C CA . ASP A 1 178 ? -10.984 15.978 -3.234 1.00 90.75 178 ASP A CA 1
ATOM 1335 C C . ASP A 1 178 ? -12.181 15.477 -4.065 1.00 90.75 178 ASP A C 1
ATOM 1337 O O . ASP A 1 178 ? -12.173 15.591 -5.290 1.00 90.75 178 ASP A O 1
ATOM 1341 N N . ASN A 1 179 ? -13.211 14.920 -3.413 1.00 89.12 179 ASN A N 1
ATOM 1342 C CA . ASN A 1 179 ? -14.339 14.219 -4.044 1.00 89.12 179 ASN A CA 1
ATOM 1343 C C . ASN A 1 179 ? -13.924 13.005 -4.902 1.00 89.12 179 ASN A C 1
ATOM 1345 O O . ASN A 1 179 ? -14.716 12.531 -5.722 1.00 89.12 179 ASN A O 1
ATOM 1349 N N . SER A 1 180 ? -12.697 12.496 -4.750 1.00 94.00 180 SER A N 1
ATOM 1350 C CA . SER A 1 180 ? -12.326 11.184 -5.281 1.00 94.00 180 SER A CA 1
ATOM 1351 C C . SER A 1 180 ? -12.859 10.073 -4.375 1.00 94.00 180 SER A C 1
ATOM 1353 O O . SER A 1 180 ? -13.230 10.316 -3.232 1.00 94.00 180 SER A O 1
ATOM 1355 N N . THR A 1 181 ? -12.898 8.835 -4.861 1.00 93.88 181 THR A N 1
ATOM 1356 C CA . THR A 1 181 ? -13.193 7.671 -4.015 1.00 93.88 181 THR A CA 1
ATOM 1357 C C . THR A 1 181 ? -11.895 7.018 -3.559 1.00 93.88 181 THR A C 1
ATOM 1359 O O . THR A 1 181 ? -11.026 6.738 -4.389 1.00 93.88 181 THR A O 1
ATOM 1362 N N . ILE A 1 182 ? -11.777 6.706 -2.272 1.00 94.62 182 ILE A N 1
ATOM 1363 C CA . ILE A 1 182 ? -10.576 6.101 -1.684 1.00 94.62 182 ILE A CA 1
ATOM 1364 C C . ILE A 1 182 ? -10.959 5.029 -0.662 1.00 94.62 182 ILE A C 1
ATOM 1366 O O . ILE A 1 182 ? -12.006 5.116 -0.025 1.00 94.62 182 ILE A O 1
ATOM 1370 N N . SER A 1 183 ? -10.137 3.986 -0.515 1.00 95.19 183 SER A N 1
ATOM 1371 C CA . SER A 1 183 ? -10.388 2.963 0.502 1.00 95.19 183 SER A CA 1
ATOM 1372 C C . SER A 1 183 ? -9.901 3.396 1.882 1.00 95.19 183 SER A C 1
ATOM 1374 O O . SER A 1 183 ? -8.893 4.094 2.016 1.00 95.19 183 SER A O 1
ATOM 1376 N N . CYS A 1 184 ? -10.580 2.918 2.917 1.00 96.19 184 CYS A N 1
ATOM 1377 C CA . CYS A 1 184 ? -10.232 3.175 4.307 1.00 96.19 184 CYS A CA 1
ATOM 1378 C C . CYS A 1 184 ? -8.808 2.722 4.659 1.00 96.19 184 CYS A C 1
ATOM 1380 O O . CYS A 1 184 ? -8.089 3.443 5.345 1.00 96.19 184 CYS A O 1
ATOM 1382 N N . GLY A 1 185 ? -8.346 1.590 4.120 1.00 94.56 185 GLY A N 1
ATOM 1383 C CA . GLY A 1 185 ? -6.969 1.124 4.295 1.00 94.56 185 GLY A CA 1
ATOM 1384 C C . GLY A 1 185 ? -5.941 2.083 3.692 1.00 94.56 185 GLY A C 1
ATOM 1385 O O . GLY A 1 185 ? -4.899 2.336 4.295 1.00 94.56 185 GLY A O 1
ATOM 1386 N N . ARG A 1 186 ? -6.241 2.675 2.527 1.00 93.19 186 ARG A N 1
ATOM 1387 C CA . ARG A 1 186 ? -5.354 3.662 1.896 1.00 93.19 186 ARG A CA 1
ATOM 1388 C C . ARG A 1 186 ? -5.361 4.989 2.651 1.00 93.19 186 ARG A C 1
ATOM 1390 O O . ARG A 1 186 ? -4.300 5.585 2.796 1.00 93.19 186 ARG A O 1
ATOM 1397 N N . LEU A 1 187 ? -6.513 5.405 3.181 1.00 95.19 187 LEU A N 1
ATOM 1398 C CA . LEU A 1 187 ? -6.611 6.563 4.072 1.00 95.19 187 LEU A CA 1
ATOM 1399 C C . LEU A 1 187 ? -5.780 6.378 5.346 1.00 95.19 187 LEU A C 1
ATOM 1401 O O . LEU A 1 187 ? -5.055 7.294 5.719 1.00 95.19 187 LEU A O 1
ATOM 1405 N N . GLU A 1 188 ? -5.840 5.210 5.994 1.00 95.25 188 GLU A N 1
ATOM 1406 C CA . GLU A 1 188 ? -5.068 4.951 7.219 1.00 95.25 188 GLU A CA 1
ATOM 1407 C C . GLU A 1 188 ? -3.561 4.981 6.942 1.00 95.25 188 GLU A C 1
ATOM 1409 O O . GLU A 1 188 ? -2.792 5.582 7.693 1.00 95.25 188 GLU A O 1
ATOM 1414 N N . PHE A 1 189 ? -3.127 4.414 5.818 1.00 94.00 189 PHE A N 1
ATOM 1415 C CA . PHE A 1 189 ? -1.736 4.519 5.383 1.00 94.00 189 PHE A CA 1
ATOM 1416 C C . PHE A 1 189 ? -1.320 5.965 5.093 1.00 94.00 189 PHE A C 1
ATOM 1418 O O 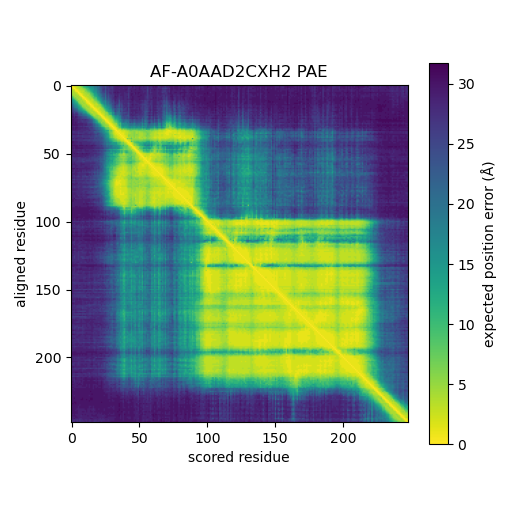. PHE A 1 189 ? -0.281 6.414 5.573 1.00 94.00 189 PHE A O 1
ATOM 1425 N N . SER A 1 190 ? -2.149 6.735 4.381 1.00 92.75 190 SER A N 1
ATOM 1426 C CA . SER A 1 190 ? -1.899 8.160 4.139 1.00 92.75 190 SER A CA 1
ATOM 1427 C C . SER A 1 190 ? -1.827 8.975 5.433 1.00 92.75 190 SER A C 1
ATOM 1429 O O . SER A 1 190 ? -0.966 9.844 5.540 1.00 92.75 190 SER A O 1
ATOM 1431 N N . ALA A 1 191 ? -2.659 8.664 6.430 1.00 94.75 191 ALA A N 1
ATOM 1432 C CA . ALA A 1 191 ? -2.630 9.310 7.742 1.00 94.75 191 ALA A CA 1
ATOM 1433 C C . ALA A 1 191 ? -1.298 9.091 8.476 1.00 94.75 191 ALA A C 1
ATOM 1435 O O . ALA A 1 191 ? -0.826 9.984 9.173 1.00 94.75 191 ALA A O 1
ATOM 1436 N N . ASN A 1 192 ? -0.676 7.921 8.297 1.00 94.06 192 ASN A N 1
ATOM 1437 C CA . ASN A 1 192 ? 0.631 7.594 8.871 1.00 94.06 192 ASN A CA 1
ATOM 1438 C C . ASN A 1 192 ? 1.806 8.247 8.130 1.00 94.06 192 ASN A C 1
ATOM 1440 O O . ASN A 1 192 ? 2.850 8.491 8.728 1.00 94.06 192 ASN A O 1
ATOM 1444 N N . LEU A 1 193 ? 1.648 8.531 6.835 1.00 90.69 193 LEU A N 1
ATOM 1445 C CA . LEU A 1 193 ? 2.652 9.251 6.045 1.00 90.69 193 LEU A CA 1
ATOM 1446 C C . LEU A 1 193 ? 2.567 10.772 6.202 1.00 90.69 193 LEU A C 1
ATOM 1448 O O . LEU A 1 193 ? 3.509 11.480 5.840 1.00 90.69 193 LEU A O 1
ATOM 1452 N N . ALA A 1 194 ? 1.435 11.286 6.676 1.00 89.25 194 ALA A N 1
ATOM 1453 C CA . ALA A 1 194 ? 1.220 12.712 6.797 1.00 89.25 194 ALA A CA 1
ATOM 1454 C C . ALA A 1 194 ? 2.120 13.301 7.897 1.00 89.25 194 ALA A C 1
ATOM 1456 O O . ALA A 1 194 ? 2.028 12.954 9.072 1.00 89.25 194 ALA A O 1
ATOM 1457 N N . SER A 1 195 ? 3.011 14.209 7.501 1.00 80.50 195 SER A N 1
ATOM 1458 C CA . SER A 1 195 ? 3.866 14.967 8.414 1.00 80.50 195 SER A CA 1
ATOM 1459 C C . SER A 1 195 ? 3.285 16.360 8.670 1.00 80.50 195 SER A C 1
ATOM 1461 O O . SER A 1 195 ? 2.867 17.025 7.721 1.00 80.50 195 SER A O 1
ATOM 1463 N N . GLY A 1 196 ? 3.351 16.849 9.911 1.00 81.00 196 GLY A N 1
ATOM 1464 C CA . GLY A 1 196 ? 2.960 18.218 10.276 1.00 81.00 196 GLY A CA 1
ATOM 1465 C C . GLY A 1 196 ? 1.586 18.311 10.947 1.00 81.00 196 GLY A C 1
ATOM 1466 O O . GLY A 1 196 ? 1.203 17.414 11.691 1.00 81.00 196 GLY A O 1
ATOM 1467 N N . ASP A 1 197 ? 0.868 19.413 10.701 1.00 73.12 197 ASP A N 1
ATOM 1468 C CA . ASP A 1 197 ? -0.397 19.752 11.381 1.00 73.12 197 ASP A CA 1
ATOM 1469 C C . ASP A 1 197 ? -1.607 18.928 10.907 1.00 73.12 197 ASP A C 1
ATOM 1471 O O . ASP A 1 197 ? -2.665 18.973 11.528 1.00 73.12 197 ASP A O 1
ATOM 1475 N N . PHE A 1 198 ? -1.474 18.199 9.796 1.00 80.25 198 PHE A N 1
ATOM 1476 C CA . PHE A 1 198 ? -2.517 17.326 9.257 1.00 80.25 198 PHE A CA 1
ATOM 1477 C C . PHE A 1 198 ? -2.164 15.876 9.587 1.00 80.25 198 PHE A C 1
ATOM 1479 O O . PHE A 1 198 ? -1.648 15.143 8.748 1.00 80.25 198 PHE A O 1
ATOM 1486 N N . GLY A 1 199 ? -2.341 15.504 10.851 1.00 87.19 199 GLY A N 1
ATOM 1487 C CA . GLY A 1 199 ? -1.885 14.228 11.383 1.00 87.19 199 GLY A CA 1
ATOM 1488 C C . GLY A 1 199 ? -3.006 13.205 11.520 1.00 87.19 199 GLY A C 1
ATOM 1489 O O . GLY A 1 199 ? -4.108 13.339 10.988 1.00 87.19 199 GLY A O 1
ATOM 1490 N N . CYS A 1 200 ? -2.719 12.166 12.301 1.00 93.56 200 CYS A N 1
ATOM 1491 C CA . CYS A 1 200 ? -3.660 11.086 12.582 1.00 93.56 200 CYS A CA 1
ATOM 1492 C C . CYS A 1 200 ? -5.031 11.579 13.064 1.00 93.56 200 CYS A C 1
ATOM 1494 O O . CYS A 1 200 ? -6.070 11.063 12.656 1.00 93.56 200 CYS A O 1
ATOM 1496 N N . ARG A 1 201 ? -5.033 12.604 13.919 1.00 94.00 201 ARG A N 1
ATOM 1497 C CA . ARG A 1 201 ? -6.238 13.116 14.569 1.00 94.00 201 ARG A CA 1
ATOM 1498 C C . ARG A 1 201 ? -7.218 13.727 13.571 1.00 94.00 201 ARG A C 1
ATOM 1500 O O . ARG A 1 201 ? -8.423 13.539 13.707 1.00 94.00 201 ARG A O 1
ATOM 1507 N N . GLU A 1 202 ? -6.713 14.440 12.571 1.00 95.25 202 GLU A N 1
ATOM 1508 C CA . GLU A 1 202 ? -7.517 15.027 11.502 1.00 95.25 202 GLU A CA 1
ATOM 1509 C C . GLU A 1 202 ? -8.152 13.928 10.642 1.00 95.25 202 GLU A C 1
ATOM 1511 O O . GLU A 1 202 ? -9.353 13.976 10.373 1.00 95.25 202 GLU A O 1
ATOM 1516 N N . TYR A 1 203 ? -7.385 12.895 10.278 1.00 95.50 203 TYR A N 1
ATOM 1517 C CA . TYR A 1 203 ? -7.917 11.745 9.540 1.00 95.50 203 TYR A CA 1
ATOM 1518 C C . TYR A 1 203 ? -8.971 10.977 10.344 1.00 95.50 203 TYR A C 1
ATOM 1520 O O . TYR A 1 203 ? -10.022 10.650 9.796 1.00 95.50 203 TYR A O 1
ATOM 1528 N N . GLN A 1 204 ? -8.734 10.737 11.637 1.00 95.88 204 GLN A N 1
ATOM 1529 C CA . GLN A 1 204 ? -9.725 10.139 12.537 1.00 95.88 204 GLN A CA 1
ATOM 1530 C C . GLN A 1 204 ? -11.010 10.974 12.552 1.00 95.88 204 GLN A C 1
ATOM 1532 O O . GLN A 1 204 ? -12.086 10.458 12.270 1.00 95.88 204 GLN A O 1
ATOM 1537 N N . PHE A 1 205 ? -10.907 12.287 12.774 1.00 95.69 205 PHE A N 1
ATOM 1538 C CA . PHE A 1 205 ? -12.076 13.166 12.833 1.00 95.69 205 PHE A CA 1
ATOM 1539 C C . PHE A 1 205 ? -12.922 13.137 11.548 1.00 95.69 205 PHE A C 1
ATOM 1541 O O . PHE A 1 205 ? -14.150 13.154 11.617 1.00 95.69 205 PHE A O 1
ATOM 1548 N N . ILE A 1 206 ? -12.278 13.090 10.379 1.00 96.12 206 ILE A N 1
ATOM 1549 C CA . ILE A 1 206 ? -12.965 13.141 9.081 1.00 96.12 206 ILE A CA 1
ATOM 1550 C C . ILE A 1 206 ? -13.527 11.769 8.679 1.00 96.12 206 ILE A C 1
ATOM 1552 O O . ILE A 1 206 ? -14.641 11.681 8.152 1.00 96.12 206 ILE A O 1
ATOM 1556 N N . PHE A 1 207 ? -12.768 10.697 8.912 1.00 97.19 207 PHE A N 1
ATOM 1557 C CA . PHE A 1 207 ? -13.037 9.392 8.310 1.00 97.19 207 PHE A CA 1
ATOM 1558 C C . PHE A 1 207 ? -13.499 8.313 9.291 1.00 97.19 207 PHE A C 1
ATOM 1560 O O . PHE A 1 207 ? -14.007 7.299 8.822 1.00 97.19 207 PHE A O 1
ATOM 1567 N N . GLU A 1 208 ? -13.419 8.507 10.614 1.00 96.69 208 GLU A N 1
ATOM 1568 C CA . GLU A 1 208 ? -13.843 7.490 11.595 1.00 96.69 208 GLU A CA 1
ATOM 1569 C C . GLU A 1 208 ? -15.298 7.064 11.355 1.00 96.69 208 GLU A C 1
ATOM 1571 O O . GLU A 1 208 ? -15.577 5.890 11.146 1.00 96.69 208 GLU A O 1
ATOM 1576 N N . SER A 1 209 ? -16.231 8.013 11.242 1.00 95.75 209 SER A N 1
ATOM 1577 C CA . SER A 1 209 ? -17.650 7.689 11.001 1.00 95.75 209 SER A CA 1
ATOM 1578 C C . SER A 1 209 ? -17.930 6.973 9.670 1.00 95.75 209 SER A C 1
ATOM 1580 O O . SER A 1 209 ? -18.964 6.322 9.523 1.00 95.75 209 SER A O 1
ATOM 1582 N N . GLN A 1 210 ? -17.023 7.088 8.698 1.00 97.12 210 GLN A N 1
ATOM 1583 C CA . GLN A 1 210 ? -17.172 6.485 7.376 1.00 97.12 210 GLN A CA 1
ATOM 1584 C C . GLN A 1 210 ? -16.498 5.110 7.313 1.00 97.12 210 GLN A C 1
ATOM 1586 O O . GLN A 1 210 ? -17.045 4.186 6.712 1.00 97.12 210 GLN A O 1
ATOM 1591 N N . CYS A 1 211 ? -15.348 4.953 7.968 1.00 97.12 211 CYS A N 1
ATOM 1592 C CA . CYS A 1 211 ? -14.514 3.753 7.920 1.00 97.12 211 CYS A CA 1
ATOM 1593 C C . CYS A 1 211 ? -14.742 2.770 9.070 1.00 97.12 211 CYS A C 1
ATOM 1595 O O . CYS A 1 211 ? -14.344 1.609 8.964 1.00 97.12 211 CYS A O 1
ATOM 1597 N N . CYS A 1 212 ? -15.377 3.218 10.150 1.00 97.12 212 CYS A N 1
ATOM 1598 C CA . CYS A 1 212 ? -15.495 2.468 11.389 1.00 97.12 212 CYS A CA 1
ATOM 1599 C C . CYS A 1 212 ? -16.950 2.119 11.675 1.00 97.12 212 CYS A C 1
ATOM 1601 O O . CYS A 1 212 ? -17.827 2.981 11.707 1.00 97.12 212 CYS A O 1
ATOM 1603 N N . GLU A 1 213 ? -17.206 0.841 11.926 1.00 95.81 213 GLU A N 1
ATOM 1604 C CA . GLU A 1 213 ? -18.504 0.361 12.387 1.00 95.81 213 GLU A CA 1
ATOM 1605 C C . GLU A 1 213 ? -18.419 0.066 13.876 1.00 95.81 213 GLU A C 1
ATOM 1607 O O . GLU A 1 213 ? -17.515 -0.635 14.331 1.00 95.81 213 GLU A O 1
ATOM 1612 N N . LYS A 1 214 ? -19.344 0.618 14.662 1.00 92.81 214 LYS A N 1
ATOM 1613 C CA . LYS A 1 214 ? -19.376 0.341 16.096 1.00 92.81 214 LYS A CA 1
ATOM 1614 C C . LYS A 1 214 ? -19.636 -1.149 16.296 1.00 92.81 214 LYS A C 1
ATOM 1616 O O . LYS A 1 214 ? -20.613 -1.674 15.762 1.00 92.81 214 LYS A O 1
ATOM 1621 N N . ILE A 1 215 ? -18.782 -1.820 17.066 1.00 90.62 215 ILE A N 1
ATOM 1622 C CA . ILE A 1 215 ? -19.052 -3.198 17.465 1.00 90.62 215 ILE A CA 1
ATOM 1623 C C . ILE A 1 215 ? -20.213 -3.117 18.450 1.00 90.62 215 ILE A C 1
ATOM 1625 O O . ILE A 1 215 ? -20.063 -2.621 19.567 1.00 90.62 215 ILE A O 1
ATOM 1629 N N . GLU A 1 216 ? -21.402 -3.531 18.018 1.00 87.62 216 GLU A N 1
ATOM 1630 C CA . GLU A 1 216 ? -22.488 -3.780 18.953 1.00 87.62 216 GLU A CA 1
ATOM 1631 C C . GLU A 1 216 ? -22.031 -4.934 19.840 1.00 87.62 216 GLU A C 1
ATOM 1633 O O . GLU A 1 216 ? -21.990 -6.089 19.411 1.00 87.62 216 GLU A O 1
ATOM 1638 N N . GLU A 1 217 ? -21.608 -4.614 21.064 1.00 82.81 217 GLU A N 1
ATOM 1639 C CA . GLU A 1 217 ? -21.412 -5.625 22.088 1.00 82.81 217 GLU A CA 1
ATOM 1640 C C . GLU A 1 217 ? -22.738 -6.363 22.209 1.00 82.81 217 GLU A C 1
ATOM 1642 O O . GLU A 1 217 ? -23.741 -5.794 22.649 1.00 82.81 217 GLU A O 1
ATOM 1647 N N . ALA A 1 218 ? -22.760 -7.613 21.743 1.00 78.38 218 ALA A N 1
ATOM 1648 C CA . ALA A 1 218 ? -23.901 -8.477 21.938 1.00 78.38 218 ALA A CA 1
ATOM 1649 C C . ALA A 1 218 ? -24.151 -8.500 23.443 1.00 78.38 218 ALA A C 1
ATOM 1651 O O . ALA A 1 218 ? -23.338 -9.039 24.201 1.00 78.38 218 ALA A O 1
ATOM 1652 N N . LEU A 1 219 ? -25.235 -7.847 23.875 1.00 81.19 219 LEU A N 1
ATOM 1653 C CA . LEU A 1 219 ? -25.645 -7.884 25.268 1.00 81.19 219 LEU A CA 1
ATOM 1654 C C . LEU A 1 219 ? -25.678 -9.364 25.650 1.00 81.19 219 LEU A C 1
ATOM 1656 O O . LEU A 1 219 ? -26.309 -10.139 24.922 1.00 81.19 219 LEU A O 1
ATOM 1660 N N .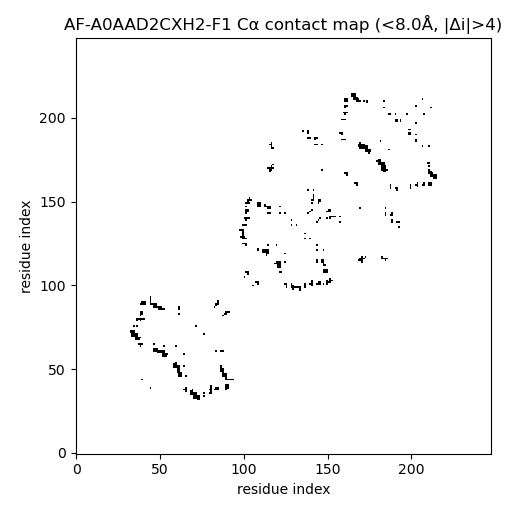 PRO A 1 220 ? -24.964 -9.779 26.713 1.00 78.88 220 PRO A N 1
ATOM 1661 C CA . PRO A 1 220 ? -24.935 -11.176 27.100 1.00 78.88 220 PRO A CA 1
ATOM 1662 C C . PRO A 1 220 ? -26.381 -11.638 27.221 1.00 78.88 220 PRO A C 1
ATOM 1664 O O . PRO A 1 220 ? -27.166 -11.007 27.929 1.00 78.88 220 PRO A O 1
ATOM 1667 N N . ASP A 1 221 ? -26.749 -12.670 26.462 1.00 74.81 221 ASP A N 1
ATOM 1668 C CA . ASP A 1 221 ? -28.118 -13.164 26.420 1.00 74.81 221 ASP A CA 1
ATOM 1669 C C . ASP A 1 221 ? -28.472 -13.737 27.796 1.00 74.81 221 ASP A C 1
ATOM 1671 O O . ASP A 1 221 ? -28.211 -14.894 28.126 1.00 74.81 221 ASP A O 1
ATOM 1675 N N . ILE A 1 222 ? -29.041 -12.878 28.638 1.00 75.38 222 ILE A N 1
ATOM 1676 C CA . ILE A 1 222 ? -29.488 -13.224 29.984 1.00 75.38 222 ILE A CA 1
ATOM 1677 C C . ILE A 1 222 ? -30.760 -14.091 29.937 1.00 75.38 222 ILE A C 1
ATOM 1679 O O . ILE A 1 222 ? -31.265 -14.481 30.989 1.00 75.38 222 ILE A O 1
ATOM 1683 N N . SER A 1 223 ? -31.302 -14.420 28.752 1.00 69.44 223 SER A N 1
ATOM 1684 C CA . SER A 1 223 ? -32.541 -15.200 28.626 1.00 69.44 223 SER A CA 1
ATOM 1685 C C . SER A 1 223 ? -32.370 -16.704 28.903 1.00 69.44 223 SER A C 1
ATOM 1687 O O . SER A 1 223 ? -33.363 -17.419 29.044 1.00 69.44 223 SER A O 1
ATOM 1689 N N . GLY A 1 224 ? -31.134 -17.188 29.081 1.00 60.34 224 GLY A N 1
ATOM 1690 C CA . GLY A 1 224 ? -30.824 -18.616 29.232 1.00 60.34 224 GLY A CA 1
ATOM 1691 C C . GLY A 1 224 ? -30.947 -19.240 30.632 1.00 60.34 224 GLY A C 1
ATOM 1692 O O . GLY A 1 224 ? -30.854 -20.461 30.742 1.00 60.34 224 GLY A O 1
ATOM 1693 N N . THR A 1 225 ? -31.163 -18.481 31.713 1.00 58.75 225 THR A N 1
ATOM 1694 C CA . THR A 1 225 ? -31.162 -19.033 33.092 1.00 58.75 225 THR A CA 1
ATOM 1695 C C . THR A 1 225 ? -32.462 -18.823 33.864 1.00 58.75 225 THR A C 1
ATOM 1697 O O . THR A 1 225 ? -32.468 -18.673 35.082 1.00 58.75 225 THR A O 1
ATOM 1700 N N . THR A 1 226 ? -33.604 -18.995 33.194 1.00 58.28 226 THR A N 1
ATOM 1701 C CA . THR A 1 226 ? -34.823 -19.483 33.875 1.00 58.28 226 THR A CA 1
ATOM 1702 C C . THR A 1 226 ? -34.795 -21.012 34.022 1.00 58.28 226 THR A C 1
ATOM 1704 O O . THR A 1 226 ? -35.786 -21.712 33.838 1.00 58.28 226 THR A O 1
ATOM 1707 N N . GLY A 1 227 ? -33.634 -21.556 34.396 1.00 52.88 227 GLY A N 1
ATOM 1708 C CA . GLY A 1 227 ? -33.537 -22.889 34.972 1.00 52.88 227 GLY A CA 1
ATOM 1709 C C . GLY A 1 227 ? -34.114 -22.830 36.378 1.00 52.88 227 GLY A C 1
ATOM 1710 O O . GLY A 1 227 ? -33.444 -22.420 37.321 1.00 52.88 227 GLY A O 1
ATOM 1711 N N . ALA A 1 228 ? -35.387 -23.187 36.503 1.00 57.72 228 ALA A N 1
ATOM 1712 C CA . ALA A 1 228 ? -36.091 -23.325 37.764 1.00 57.72 228 ALA A CA 1
ATOM 1713 C C . ALA A 1 228 ? -35.353 -24.296 38.699 1.00 57.72 228 ALA A C 1
ATOM 1715 O O . ALA A 1 228 ? -35.544 -25.502 38.592 1.00 57.72 228 ALA A O 1
ATOM 1716 N N . SER A 1 229 ? -34.508 -23.784 39.594 1.00 56.31 229 SER A N 1
ATOM 1717 C CA . SER A 1 229 ? -34.138 -24.373 40.891 1.00 56.31 229 SER A CA 1
ATOM 1718 C C . SER A 1 229 ? -33.077 -23.496 41.546 1.00 56.31 229 SER A C 1
ATOM 1720 O O . SER A 1 229 ? -31.910 -23.606 41.210 1.00 56.31 229 SER A O 1
ATOM 1722 N N . VAL A 1 230 ? -33.498 -22.603 42.438 1.00 52.06 230 VAL A N 1
ATOM 1723 C CA . VAL A 1 230 ? -32.968 -22.369 43.797 1.00 52.06 230 VAL A CA 1
ATOM 1724 C C . VAL A 1 230 ? -33.688 -21.111 44.289 1.00 52.06 230 VAL A C 1
ATOM 1726 O O . VAL A 1 230 ? -33.210 -19.984 44.204 1.00 52.06 230 VAL A O 1
ATOM 1729 N N . MET A 1 231 ? -34.901 -21.315 44.810 1.00 51.72 231 MET A N 1
ATOM 1730 C CA . MET A 1 231 ? -35.296 -20.537 45.976 1.00 51.72 231 MET A CA 1
ATOM 1731 C C . MET A 1 231 ? -34.289 -20.895 47.063 1.00 51.72 231 MET A C 1
ATOM 1733 O O . MET A 1 231 ? -34.213 -22.071 47.411 1.00 51.72 231 MET A O 1
ATOM 1737 N N . MET A 1 232 ? -33.531 -19.918 47.555 1.00 54.06 232 MET A N 1
ATOM 1738 C CA . MET A 1 232 ? -33.168 -19.737 48.967 1.00 54.06 232 MET A CA 1
ATOM 1739 C C . MET A 1 232 ? -31.882 -18.915 49.093 1.00 54.06 232 MET A C 1
ATOM 1741 O O . MET A 1 232 ? -30.833 -19.292 48.588 1.00 54.06 232 MET A O 1
ATOM 1745 N N . ILE A 1 233 ? -32.008 -17.872 49.917 1.00 50.28 233 ILE A N 1
ATOM 1746 C CA . ILE A 1 233 ? -30.962 -17.135 50.632 1.00 50.28 233 ILE A CA 1
ATOM 1747 C C . ILE A 1 233 ? -30.336 -15.967 49.866 1.00 50.28 233 ILE A C 1
ATOM 1749 O O . ILE A 1 233 ? -29.515 -16.137 48.974 1.00 50.28 233 ILE A O 1
ATOM 1753 N N . GLY A 1 234 ? -30.642 -14.764 50.360 1.00 44.03 234 GLY A N 1
ATOM 1754 C CA . GLY A 1 234 ? -29.634 -13.711 50.399 1.00 44.03 234 GLY A CA 1
ATOM 1755 C C . GLY A 1 234 ? -30.094 -12.302 50.069 1.00 44.03 234 GLY A C 1
ATOM 1756 O O . GLY A 1 234 ? -29.467 -11.647 49.249 1.00 44.03 234 GLY A O 1
ATOM 1757 N N . SER A 1 235 ? -31.137 -11.797 50.732 1.00 52.66 235 SER A N 1
ATOM 1758 C CA . SER A 1 235 ? -31.220 -10.354 50.994 1.00 52.66 235 SER A CA 1
ATOM 1759 C C . SER A 1 235 ? -29.925 -9.881 51.680 1.00 52.66 235 SER A C 1
ATOM 1761 O O . SER A 1 235 ? -29.353 -10.666 52.435 1.00 52.66 235 SER A O 1
ATOM 1763 N N . VAL A 1 236 ? -29.564 -8.598 51.504 1.00 51.12 236 VAL A N 1
ATOM 1764 C CA . VAL A 1 236 ? -28.341 -7.875 51.960 1.00 51.12 236 VAL A CA 1
ATOM 1765 C C . VAL A 1 236 ? -27.338 -7.766 50.796 1.00 51.12 236 VAL A C 1
ATOM 1767 O O . VAL A 1 236 ? -26.714 -8.744 50.426 1.00 51.12 236 VAL A O 1
ATOM 1770 N N . VAL A 1 237 ? -27.200 -6.646 50.077 1.00 46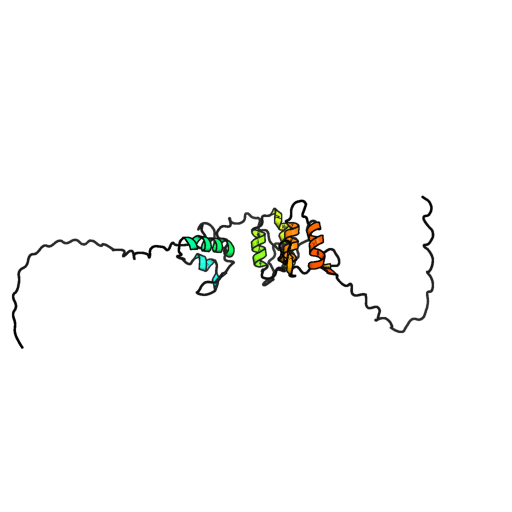.50 237 VAL A N 1
ATOM 1771 C CA . VAL A 1 237 ? -26.737 -5.326 50.539 1.00 46.50 237 VAL A CA 1
ATOM 1772 C C . VAL A 1 237 ? -27.369 -4.224 49.670 1.00 46.50 237 VAL A C 1
ATOM 1774 O O . VAL A 1 237 ? -27.030 -4.064 48.502 1.00 46.50 237 VAL A O 1
ATOM 1777 N N . VAL A 1 238 ? -28.261 -3.430 50.258 1.00 49.72 238 VAL A N 1
ATOM 1778 C CA . VAL A 1 238 ? -28.613 -2.085 49.781 1.00 49.72 238 VAL A CA 1
ATOM 1779 C C . VAL A 1 238 ? -28.211 -1.128 50.900 1.00 49.72 238 VAL A C 1
ATOM 1781 O O . VAL A 1 238 ? -28.466 -1.425 52.065 1.00 49.72 238 VAL A O 1
ATOM 1784 N N . ALA A 1 239 ? -27.630 0.011 50.519 1.00 51.06 239 ALA A N 1
ATOM 1785 C CA . ALA A 1 239 ? -27.244 1.161 51.346 1.00 51.06 239 ALA A CA 1
ATOM 1786 C C . ALA A 1 239 ? -25.847 1.128 51.992 1.00 51.06 239 ALA A C 1
ATOM 1788 O O . ALA A 1 239 ? -25.691 0.841 53.173 1.00 51.06 239 ALA A O 1
ATOM 1789 N N . ALA A 1 240 ? -24.848 1.583 51.237 1.00 51.53 240 ALA A N 1
ATOM 1790 C CA . ALA A 1 240 ? -23.812 2.482 51.748 1.00 51.53 240 ALA A CA 1
ATOM 1791 C C . ALA A 1 240 ? -23.063 3.071 50.551 1.00 51.53 240 ALA A C 1
ATOM 1793 O O . ALA A 1 240 ? -22.273 2.357 49.972 1.00 51.53 240 ALA A O 1
ATOM 1794 N N . PHE A 1 241 ? -23.366 4.308 50.145 1.00 46.59 241 PHE A N 1
ATOM 1795 C CA . PHE A 1 241 ? -22.430 5.298 49.573 1.00 46.59 241 PHE A CA 1
ATOM 1796 C C . PHE A 1 241 ? -23.242 6.548 49.226 1.00 46.59 241 PHE A C 1
ATOM 1798 O O . PHE A 1 241 ? -23.640 6.785 48.091 1.00 46.59 241 PHE A O 1
ATOM 1805 N N . GLY A 1 242 ? -23.558 7.318 50.263 1.00 49.75 242 GLY A N 1
ATOM 1806 C CA . GLY A 1 242 ? -24.331 8.545 50.142 1.00 49.75 242 GLY A CA 1
ATOM 1807 C C . GLY A 1 242 ? -23.988 9.562 51.216 1.00 49.75 242 GLY A C 1
ATOM 1808 O O . GLY A 1 242 ? -24.897 10.234 51.663 1.00 49.75 242 GLY A O 1
ATOM 1809 N N . VAL A 1 243 ? -22.728 9.648 51.664 1.00 52.19 243 VAL A N 1
ATOM 1810 C CA . VAL A 1 243 ? -22.200 10.805 52.413 1.00 52.19 243 VAL A CA 1
ATOM 1811 C C . VAL A 1 243 ? -20.670 10.833 52.282 1.00 52.19 243 VAL A C 1
ATOM 1813 O O . VAL A 1 243 ? -19.985 10.187 53.067 1.00 52.19 243 VAL A O 1
ATOM 1816 N N . LEU A 1 244 ? -20.117 11.575 51.318 1.00 48.66 244 LEU A N 1
ATOM 1817 C CA . LEU A 1 244 ? -18.874 12.333 51.532 1.00 48.66 244 LEU A CA 1
ATOM 1818 C C . LEU A 1 244 ? -18.669 13.360 50.407 1.00 48.66 244 LEU A C 1
ATOM 1820 O O . LEU A 1 244 ? -18.763 13.004 49.237 1.00 48.66 244 LEU A O 1
ATOM 1824 N N . ASN A 1 245 ? -18.336 14.594 50.801 1.00 44.19 245 ASN A N 1
ATOM 1825 C CA . ASN A 1 245 ? -17.937 15.765 49.997 1.00 44.19 245 ASN A CA 1
ATOM 1826 C C . ASN A 1 245 ? -18.979 16.879 49.790 1.00 44.19 245 ASN A C 1
ATOM 1828 O O . ASN A 1 245 ? -19.237 17.336 48.683 1.00 44.19 245 ASN A O 1
ATOM 1832 N N . MET A 1 246 ? -19.461 17.422 50.910 1.00 50.34 246 MET A N 1
ATOM 1833 C CA . MET A 1 246 ? -19.403 18.872 51.133 1.00 50.34 246 MET A CA 1
ATOM 1834 C C . MET A 1 246 ? -18.452 19.111 52.308 1.00 50.34 246 MET A C 1
ATOM 1836 O O . MET A 1 246 ? -18.854 18.888 53.445 1.00 50.34 246 MET A O 1
ATOM 1840 N N . LEU A 1 247 ? -17.197 19.464 52.015 1.00 57.25 247 LEU A N 1
ATOM 1841 C CA . LEU A 1 247 ? -16.259 20.244 52.842 1.00 57.25 247 LEU A CA 1
ATOM 1842 C C . LEU A 1 247 ? -14.857 20.117 52.228 1.00 57.25 247 LEU A C 1
ATOM 1844 O O . LEU A 1 247 ? -14.075 19.266 52.644 1.00 57.25 247 LEU A O 1
ATOM 1848 N N . LEU A 1 248 ? -14.589 20.947 51.218 1.00 51.44 248 LEU A N 1
ATOM 1849 C CA . LEU A 1 248 ? -13.317 21.628 50.945 1.00 51.44 248 LEU A CA 1
ATOM 1850 C C . LEU A 1 248 ? -13.575 22.717 49.899 1.00 51.44 248 LEU A C 1
ATOM 1852 O O . LEU A 1 248 ? -14.272 22.409 48.906 1.00 51.44 248 LEU A O 1
#

Mean predicted aligned error: 17.15 Å

Organism: NCBI:txid2856

=== Feature glossary ===
The record interleaves many kinds of information about one protein. Here is each kind framed as the question it answers.

Q: What known structures does this most resemble?
A: Structural nearest neighbors (via Foldseek easy-search vs the PDB). Reported per hit: target PDB id, E-value, and alignment TM-score. A TM-score above ~0.5 is the conventional threshold for 'same fold'.

Q: Where is each backbone atom in 3D?
A: The mmCIF table is the protein's shape written out atom by atom. For each backbone N, Cα, C, and carbonyl O, it records an (x, y, z) coordinate triple in Å plus the residue type, chain letter, and residue number.

Q: What are the backbone torsion angles?
A: The φ/ψ torsion pair specifies the backbone conformation at each residue. φ rotates about the N–Cα bond, ψ about the Cα–C bond. Steric clashes forbid most of the (φ, ψ) plane — the allowed regions (α-helix basin, β-sheet basin, left-handed helix) are the Ramachandran-allowed regions.

Q: Which residues are buried vs exposed?
A: Solvent-accessible surface area (SASA) is the area in Å² traced out by the centre of a 1.4 Å probe sphere (a water molecule) rolled over the protein's van der Waals surface (Shrake–Rupley / Lee–Richards construction). Buried residues have near-zero SASA; fully exposed residues can exceed 200 Å². The total SASA scales roughly with the number of surface residues.

Q: How confident is the AlphaFold model at each residue?
A: pLDDT is the predicted lDDT-Cα score: AlphaFold's confidence that the local environment of each residue (all inter-atomic distances within 15 Å) is correctly placed. It is a per-residue number between 0 and 100, with higher meaning more reliable.

Q: What does the local fold look like, residue by residue?
A: 3Di is Foldseek's structural alphabet. Each residue is assigned one of twenty discrete states based on how its Cα sits relative to its spatial (not sequential) neighbors. Aligning 3Di strings finds structural homologs roughly as well as full 3D superposition, but orders of magnitude faster.

Q: How big and how compact is the whole molecule?
A: Radius of gyration (Rg) is the root-mean-square distance of Cα atoms from their centroid — a single number for overall size and compactness. A globular domain of N residues has Rg ≈ 2.2·N^0.38 Å; an extended or disordered chain has a much larger Rg. The Cα contact count is the number of residue pairs whose Cα atoms are within 8 Å and are more than four positions apart in sequence — a standard proxy for tertiary packing density. The bounding box is the smallest axis-aligned box enclosing all Cα atoms.

Q: Which residues are in helices, strands, or loops?
A: DSSP 8-state secondary structure assigns each residue one of H (α-helix), G (3₁₀-helix), I (π-helix), E (extended β-strand), B (isolated β-bridge), T (hydrogen-bonded turn), S (bend), or '-' (coil). The assignment is computed from backbone hydrogen-bond geometry via the Kabsch–Sander algorithm.

Q: How mobile is each atom in the crystal?
A: Crystallographic B-factors measure how much each atom's electron density is smeared out, in Å². They rise in mobile loops and surface residues and fall in the buried interior. In AlphaFold models this column is repurposed to hold pLDDT instead.

Q: What if only a Cα trace is available?
A: P-SEA three-state annotation labels each residue as helix, strand, or coil based purely on the geometry of the Cα trace. It serves as a fallback when the full backbone (and thus DSSP) is unavailable.

Q: What family and function is it annotated with?
A: Database cross-references. InterPro integrates a dozen domain/family signature databases into unified entries with residue-range hits. GO terms attach function/process/location labels with evidence codes. CATH codes position the fold in a four-level structural taxonomy. Organism is the NCBI-taxonomy species name.

Q: Are the domains correctly placed relative to each other?
A: Predicted Aligned Error (PAE) is an AlphaFold confidence matrix: entry (i, j) is the expected error in the position of residue j, in ångströms, when the prediction is superimposed on the true structure at residue i. Low PAE within a block of residues means that block is internally rigid and well-predicted; high PAE between two blocks means their relative placement is uncertain even if each block individually is confident.

Q: What do the diagnostic plots show?
A: Three diagnostic plots accompany the record. The Cα contact map visualizes the tertiary structure as a 2D adjacency matrix (8 Å cutoff, sequence-local contacts suppressed). The Ramachandran plot shows the distribution of backbone (φ, ψ) torsions, with points in the α and β basins reflecting secondary structure content. The PAE plot shows AlphaFold's inter-residue confidence as a color matrix.

Q: What is the amino-acid chain?
A: Primary structure: the covalent order of the twenty standard amino acids along the backbone. Two proteins with the same sequence will (almost always) fold to the same structure; two with 30% identity often share a fold but not the details.

Q: What do the rendered images show?
A: The six renders are orthographic views along the three Cartesian axes in both directions. Representation (cartoon, sticks, or surface) and color scheme (sequence-rainbow or by-chain) vary across proteins so the training set covers all the common visualization conventions.